Protein AF-0000000066664344 (afdb_homodimer)

Organism: Nocardia brasiliensis (strain ATCC 700358 / HUJEG-1) (NCBI:txid1133849)

Sequence (364 aa):
MEFRELAVPGAWVITSRQFGDERGMFLESFKASEFEKATGRALDLRQVNCSVSAAGVLRGIHYTEDPPGQAKYVTCVRGAFLDVVVDLRPGSPTYGRWDSVLLDDVDRRSMFLSEGLGHAILSLEDHSTVTYLCSLEYTPEFDREIDAFDARLGIDWPTIGRDGNPLTFVRSAKDAAAPPFSMEFRELAVPGAWVITSRQFGDERGMFLESFKASEFEKATGRALDLRQVNCSVSAAGVLRGIHYTEDPPGQAKYVTCVRGAFLDVVVDLRPGSPTYGRWDSVLLDDVDRRSMFLSEGLGHAILSLEDHSTVTYLCSLEYTPEFDREIDAFDARLGIDWPTIGRDGNPLTFVRSAKDAAAPPFS

Radius of gyration: 20.83 Å; Cα contacts (8 Å, |Δi|>4): 966; chains: 2; bounding box: 42×62×46 Å

Foldseek 3Di:
DDWDADPDGQKIKAFWDWDDDPVGIDTDQDDQVVVCVVRVDGQQFDDKDKDWDAAQEKEAWKWFDPVVTKKKKKWWQAAKKWKKKAQCDPPDPRHLAMDTDIHHNPRGMIMIHDGRIIIMIGGQHHGTMMMMTMSDDDDPVGMAGEARCAVSSPDDDDQHHPVGHGHDHDYDPCNVPHHHDD/DDWDADPDGQKIKAFWDWDDDPVGIDTDQDDQVVVCVVRVDGQQFDDKDKDWDAAQEKEAWKWFDPVVTKKKKKWWQAAKKWKKKAQCDPPDPRHLAMDTDIHHNPRGMIMIHDGRIIIMIGGQHHGTMMMMTMSDDDDPVGMAGEARCAVSSPDDDDQHGPVGHGHDHDYDPCNVPHHHDD

Structure (mmCIF, N/CA/C/O backbone):
data_AF-0000000066664344-model_v1
#
loop_
_entity.id
_entity.type
_entity.pdbx_description
1 polymer 'dTDP-6-deoxy-4-ketoglucose epimerase'
#
loop_
_atom_site.group_PDB
_atom_site.id
_atom_site.type_symbol
_atom_site.label_atom_id
_atom_site.label_alt_id
_atom_site.label_comp_id
_atom_site.label_asym_id
_atom_site.label_entity_id
_atom_site.label_seq_id
_atom_site.pdbx_PDB_ins_code
_atom_site.Cartn_x
_atom_site.Cartn_y
_atom_site.Cartn_z
_atom_site.occupancy
_atom_site.B_iso_or_equiv
_atom_site.auth_seq_id
_atom_site.auth_comp_id
_atom_site.auth_asym_id
_atom_site.auth_atom_id
_atom_site.pdbx_PDB_model_num
ATOM 1 N N . MET A 1 1 ? 4 8.484 -15.297 1 96.62 1 MET A N 1
ATOM 2 C CA . MET A 1 1 ? 3.496 9.164 -14.109 1 96.62 1 MET A CA 1
ATOM 3 C C . MET A 1 1 ? 3.723 10.672 -14.203 1 96.62 1 MET A C 1
ATOM 5 O O . MET A 1 1 ? 4.742 11.117 -14.727 1 96.62 1 MET A O 1
ATOM 9 N N . GLU A 1 2 ? 2.734 11.406 -13.742 1 98.38 2 GLU A N 1
ATOM 10 C CA . GLU A 1 2 ? 2.857 12.859 -13.727 1 98.38 2 GLU A CA 1
ATOM 11 C C . GLU A 1 2 ? 3.115 13.375 -12.312 1 98.38 2 GLU A C 1
ATOM 13 O O . GLU A 1 2 ? 2.369 13.047 -11.383 1 98.38 2 GLU A O 1
ATOM 18 N N . PHE A 1 3 ? 4.164 14.164 -12.227 1 98.69 3 PHE A N 1
ATOM 19 C CA . PHE A 1 3 ? 4.512 14.789 -10.953 1 98.69 3 PHE A CA 1
ATOM 20 C C . PHE A 1 3 ? 4.262 16.297 -11 1 98.69 3 PHE A C 1
ATOM 22 O O . PHE A 1 3 ? 4.703 16.969 -11.93 1 98.69 3 PHE A O 1
ATOM 29 N N . ARG A 1 4 ? 3.553 16.75 -10.062 1 98.75 4 ARG A N 1
ATOM 30 C CA . ARG A 1 4 ? 3.379 18.188 -9.891 1 98.75 4 ARG A CA 1
ATOM 31 C C . ARG A 1 4 ? 3.756 18.625 -8.477 1 98.75 4 ARG A C 1
ATOM 33 O O . ARG A 1 4 ? 3.156 18.172 -7.5 1 98.75 4 ARG A O 1
ATOM 40 N N . GLU A 1 5 ? 4.684 19.484 -8.367 1 98.69 5 GLU A N 1
ATOM 41 C CA . GLU A 1 5 ? 5.051 19.984 -7.047 1 98.69 5 GLU A CA 1
ATOM 42 C C . GLU A 1 5 ? 3.969 20.891 -6.48 1 98.69 5 GLU A C 1
ATOM 44 O O . GLU A 1 5 ? 3.383 21.703 -7.211 1 98.69 5 GLU A O 1
ATOM 49 N N . LEU A 1 6 ? 3.754 20.781 -5.211 1 98.81 6 LEU A N 1
ATOM 50 C CA . LEU A 1 6 ? 2.715 21.562 -4.543 1 98.81 6 LEU A CA 1
ATOM 51 C C . LEU A 1 6 ? 3.25 22.922 -4.109 1 98.81 6 LEU A C 1
ATOM 53 O O . LEU A 1 6 ? 4.395 23.266 -4.414 1 98.81 6 LEU A O 1
ATOM 57 N N . ALA A 1 7 ? 2.355 23.703 -3.463 1 98.56 7 ALA A N 1
ATOM 58 C CA . ALA A 1 7 ? 2.742 25.031 -2.998 1 98.56 7 ALA A CA 1
ATOM 59 C C . ALA A 1 7 ? 3.803 24.938 -1.905 1 98.56 7 ALA A C 1
ATOM 61 O O . ALA A 1 7 ? 4.535 25.906 -1.662 1 98.56 7 ALA A O 1
ATOM 62 N N . VAL A 1 8 ? 3.832 23.844 -1.203 1 98.81 8 VAL A N 1
ATOM 63 C CA . VAL A 1 8 ? 4.883 23.547 -0.235 1 98.81 8 VAL A CA 1
ATOM 64 C C . VAL A 1 8 ? 6.035 22.828 -0.929 1 98.81 8 VAL A C 1
ATOM 66 O O . VAL A 1 8 ? 5.91 21.656 -1.301 1 98.81 8 VAL A O 1
ATOM 69 N N . PRO A 1 9 ? 7.152 23.516 -1.073 1 98.56 9 PRO A N 1
ATOM 70 C CA . PRO A 1 9 ? 8.266 22.844 -1.75 1 98.56 9 PRO A CA 1
ATOM 71 C C . PRO A 1 9 ? 8.664 21.531 -1.084 1 98.56 9 PRO A C 1
ATOM 73 O O . PRO A 1 9 ? 8.672 21.438 0.146 1 98.56 9 PRO A O 1
ATOM 76 N N . GLY A 1 10 ? 8.969 20.484 -1.936 1 98.56 10 GLY A N 1
ATOM 77 C CA . GLY A 1 10 ? 9.328 19.188 -1.399 1 98.56 10 GLY A CA 1
ATOM 78 C C . GLY A 1 10 ? 8.141 18.266 -1.232 1 98.56 10 GLY A C 1
ATOM 79 O O . GLY A 1 10 ? 8.289 17.125 -0.775 1 98.56 10 GLY A O 1
ATOM 80 N N . ALA A 1 11 ? 6.961 18.797 -1.544 1 98.88 11 ALA A N 1
ATOM 81 C CA . ALA A 1 11 ? 5.75 17.984 -1.615 1 98.88 11 ALA A CA 1
ATOM 82 C C . ALA A 1 11 ? 5.23 17.891 -3.049 1 98.88 11 ALA A C 1
ATOM 84 O O . ALA A 1 11 ? 5.25 18.875 -3.783 1 98.88 11 ALA A O 1
ATOM 85 N N . TRP A 1 12 ? 4.859 16.75 -3.461 1 98.94 12 TRP A N 1
ATOM 86 C CA . TRP A 1 12 ? 4.398 16.516 -4.828 1 98.94 12 TRP A CA 1
ATOM 87 C C . TRP A 1 12 ? 3.092 15.727 -4.836 1 98.94 12 TRP A C 1
ATOM 89 O O . TRP A 1 12 ? 2.873 14.867 -3.984 1 98.94 12 TRP A O 1
ATOM 99 N N . VAL A 1 13 ? 2.254 16 -5.758 1 98.94 13 VAL A N 1
ATOM 100 C CA . VAL A 1 13 ? 1.154 15.109 -6.098 1 98.94 13 VAL A CA 1
ATOM 101 C C . VAL A 1 13 ? 1.51 14.305 -7.348 1 98.94 13 VAL A C 1
ATOM 103 O O . VAL A 1 13 ? 2.109 14.836 -8.289 1 98.94 13 VAL A O 1
ATOM 106 N N . ILE A 1 14 ? 1.226 13.078 -7.309 1 98.88 14 ILE A N 1
ATOM 107 C CA . ILE A 1 14 ? 1.59 12.156 -8.383 1 98.88 14 ILE A CA 1
ATOM 108 C C . ILE A 1 14 ? 0.33 11.539 -8.977 1 98.88 14 ILE A C 1
ATOM 110 O O . ILE A 1 14 ? -0.524 11.023 -8.25 1 98.88 14 ILE A O 1
ATOM 114 N N . THR A 1 15 ? 0.219 11.586 -10.25 1 98.62 15 THR A N 1
ATOM 115 C CA . THR A 1 15 ? -0.878 10.953 -10.969 1 98.62 15 THR A CA 1
ATOM 116 C C . THR A 1 15 ? -0.367 9.797 -11.828 1 98.62 15 THR A C 1
ATOM 118 O O . THR A 1 15 ? 0.476 10 -12.711 1 98.62 15 THR A O 1
ATOM 121 N N . SER A 1 16 ? -0.89 8.656 -11.531 1 97.75 16 SER A N 1
ATOM 122 C CA . SER A 1 16 ? -0.501 7.457 -12.266 1 97.75 16 SER A CA 1
ATOM 123 C C . SER A 1 16 ? -1.549 7.086 -13.312 1 97.75 16 SER A C 1
ATOM 125 O O . SER A 1 16 ? -2.727 7.422 -13.164 1 97.75 16 SER A O 1
ATOM 127 N N . ARG A 1 17 ? -1.081 6.441 -14.328 1 97.56 17 ARG A N 1
ATOM 128 C CA . ARG A 1 17 ? -2.014 5.895 -15.305 1 97.56 17 ARG A CA 1
ATOM 129 C C . ARG A 1 17 ? -2.734 4.672 -14.75 1 97.56 17 ARG A C 1
ATOM 131 O O . ARG A 1 17 ? -2.117 3.82 -14.109 1 97.56 17 ARG A O 1
ATOM 138 N N . GLN A 1 18 ? -4.082 4.625 -14.977 1 98 18 GLN A N 1
ATOM 139 C CA . GLN A 1 18 ? -4.887 3.482 -14.562 1 98 18 GLN A CA 1
ATOM 140 C C . GLN A 1 18 ? -5.309 2.646 -15.766 1 98 18 GLN A C 1
ATOM 142 O O . GLN A 1 18 ? -5.723 3.191 -16.797 1 98 18 GLN A O 1
ATOM 147 N N . PHE A 1 19 ? -5.16 1.376 -15.695 1 97.62 19 PHE A N 1
ATOM 148 C CA . PHE A 1 19 ? -5.613 0.437 -16.719 1 97.62 19 PHE A CA 1
ATOM 149 C C . PHE A 1 19 ? -6.812 -0.364 -16.219 1 97.62 19 PHE A C 1
ATOM 151 O O . PHE A 1 19 ? -6.691 -1.153 -15.281 1 97.62 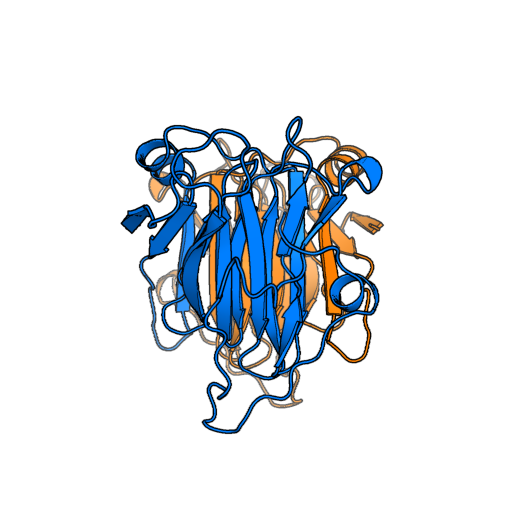19 PHE A O 1
ATOM 158 N N . GLY A 1 20 ? -7.883 -0.201 -16.891 1 96.19 20 GLY A N 1
ATOM 159 C CA . GLY A 1 20 ? -9.094 -0.87 -16.438 1 96.19 20 GLY A CA 1
ATOM 160 C C . GLY A 1 20 ? -9.734 -1.735 -17.516 1 96.19 20 GLY A C 1
ATOM 161 O O . GLY A 1 20 ? -9.578 -1.47 -18.703 1 96.19 20 GLY A O 1
ATOM 162 N N . ASP A 1 21 ? -10.375 -2.773 -17.156 1 96 21 ASP A N 1
ATOM 163 C CA . ASP A 1 21 ? -11.258 -3.617 -17.953 1 96 21 ASP A CA 1
ATOM 164 C C . ASP A 1 21 ? -12.281 -4.332 -17.094 1 96 21 ASP A C 1
ATOM 166 O O . ASP A 1 21 ? -12.547 -3.912 -15.953 1 96 21 ASP A O 1
ATOM 170 N N . GLU A 1 22 ? -12.945 -5.332 -17.578 1 94.88 22 GLU A N 1
ATOM 171 C CA . GLU A 1 22 ? -14.023 -5.992 -16.844 1 94.88 22 GLU A CA 1
ATOM 172 C C . GLU A 1 22 ? -13.5 -6.684 -15.594 1 94.88 22 GLU A C 1
ATOM 174 O O . GLU A 1 22 ? -14.273 -6.977 -14.672 1 94.88 22 GLU A O 1
ATOM 179 N N . ARG A 1 23 ? -12.344 -6.961 -15.508 1 97.69 23 ARG A N 1
ATOM 180 C CA . ARG A 1 23 ? -11.734 -7.648 -14.367 1 97.69 23 ARG A CA 1
ATOM 181 C C . ARG A 1 23 ? -11.508 -6.688 -13.211 1 97.69 23 ARG A C 1
ATOM 183 O O . ARG A 1 23 ? -11.43 -7.109 -12.055 1 97.69 23 ARG A O 1
ATOM 190 N N . GLY A 1 24 ? -11.352 -5.406 -13.469 1 97.88 24 GLY A N 1
ATOM 191 C CA . GLY A 1 24 ? -11.023 -4.391 -12.477 1 97.88 24 GLY A CA 1
ATOM 192 C C . GLY A 1 24 ? -10.062 -3.338 -13 1 97.88 24 GLY A C 1
ATOM 193 O O . GLY A 1 24 ? -10.281 -2.766 -14.07 1 97.88 24 GLY A O 1
ATOM 194 N N . MET A 1 25 ? -9.07 -3.096 -12.141 1 97.56 25 MET A N 1
ATOM 195 C CA . MET A 1 25 ? -8.148 -2.012 -12.469 1 97.56 25 MET A CA 1
ATOM 196 C C . MET A 1 25 ? -6.734 -2.328 -11.984 1 97.56 25 MET A C 1
ATOM 198 O O . MET A 1 25 ? -6.555 -3.1 -11.047 1 97.56 25 MET A O 1
ATOM 202 N N . PHE A 1 26 ? -5.777 -1.835 -12.719 1 98.06 26 PHE A N 1
ATOM 203 C CA . PHE A 1 26 ? -4.371 -1.949 -12.359 1 98.06 26 PHE A CA 1
ATOM 204 C C . PHE A 1 26 ? -3.658 -0.612 -12.531 1 98.06 26 PHE A C 1
ATOM 206 O O . PHE A 1 26 ? -3.951 0.138 -13.469 1 98.06 26 PHE A O 1
ATOM 213 N N . LEU A 1 27 ? -2.73 -0.289 -11.656 1 98.38 27 LEU A N 1
ATOM 214 C CA . LEU A 1 27 ? -1.87 0.873 -11.852 1 98.38 27 LEU A CA 1
ATOM 215 C C . LEU A 1 27 ? -0.534 0.682 -11.141 1 98.38 27 LEU A C 1
ATOM 217 O O . LEU A 1 27 ? -0.441 -0.087 -10.18 1 98.38 27 LEU A O 1
ATOM 221 N N . GLU A 1 28 ? 0.471 1.323 -11.594 1 98.5 28 GLU A N 1
ATOM 222 C CA . GLU A 1 28 ? 1.745 1.505 -10.906 1 98.5 28 GLU A CA 1
ATOM 223 C C . GLU A 1 28 ? 1.753 2.793 -10.086 1 98.5 28 GLU A C 1
ATOM 225 O O . GLU A 1 28 ? 1.882 3.887 -10.648 1 98.5 28 GLU A O 1
ATOM 230 N N . SER A 1 29 ? 1.681 2.627 -8.805 1 98.5 29 SER A N 1
ATOM 231 C CA . SER A 1 29 ? 1.509 3.811 -7.969 1 98.5 29 SER A CA 1
ATOM 232 C C . SER A 1 29 ? 2.852 4.449 -7.629 1 98.5 29 SER A C 1
ATOM 234 O O . SER A 1 29 ? 2.904 5.582 -7.148 1 98.5 29 SER A O 1
ATOM 236 N N . PHE A 1 30 ? 3.877 3.721 -7.867 1 98.88 30 PHE A N 1
ATOM 237 C CA . PHE A 1 30 ? 5.234 4.195 -7.629 1 98.88 30 PHE A CA 1
ATOM 238 C C . PHE A 1 30 ? 6.219 3.531 -8.586 1 98.88 30 PHE A C 1
ATOM 240 O O . PHE A 1 30 ? 6.148 2.32 -8.805 1 98.88 30 PHE A O 1
ATOM 247 N N . LYS A 1 31 ? 7.035 4.277 -9.125 1 98.75 31 LYS A N 1
ATOM 248 C CA . LYS A 1 31 ? 8.18 3.824 -9.914 1 98.75 31 LYS A CA 1
ATOM 249 C C . LYS A 1 31 ? 9.445 4.594 -9.531 1 98.75 31 LYS A C 1
ATOM 251 O O . LYS A 1 31 ? 9.5 5.816 -9.672 1 98.75 31 LYS A O 1
ATOM 256 N N . ALA A 1 32 ? 10.445 3.844 -9.109 1 98.81 32 ALA A N 1
ATOM 257 C CA . ALA A 1 32 ? 11.648 4.461 -8.562 1 98.81 32 ALA A CA 1
ATOM 258 C C . ALA A 1 32 ? 12.312 5.383 -9.586 1 98.81 32 ALA A C 1
ATOM 260 O O . ALA A 1 32 ? 12.727 6.496 -9.25 1 98.81 32 ALA A O 1
ATOM 261 N N . SER A 1 33 ? 12.461 4.918 -10.805 1 98.62 33 SER A N 1
ATOM 262 C CA . SER A 1 33 ? 13.133 5.699 -11.836 1 98.62 33 SER A CA 1
ATOM 263 C C . SER A 1 33 ? 12.414 7.023 -12.078 1 98.62 33 SER A C 1
ATOM 265 O O . SER A 1 33 ? 13.047 8.078 -12.133 1 98.62 33 SER A O 1
ATOM 267 N N . GLU A 1 34 ? 11.086 7.02 -12.203 1 98.56 34 GLU A N 1
ATOM 268 C CA . GLU A 1 34 ? 10.312 8.234 -12.445 1 98.56 34 GLU A CA 1
ATOM 269 C C . GLU A 1 34 ? 10.328 9.148 -11.227 1 98.56 34 GLU A C 1
ATOM 271 O O . GLU A 1 34 ? 10.375 10.375 -11.367 1 98.56 34 GLU A O 1
ATOM 276 N N . PHE A 1 35 ? 10.266 8.562 -10.102 1 98.88 35 PHE A N 1
ATOM 277 C CA . PHE A 1 35 ? 10.32 9.312 -8.852 1 98.88 35 PHE A CA 1
ATOM 278 C C . PHE A 1 35 ? 11.633 10.086 -8.742 1 98.88 35 PHE A C 1
ATOM 280 O O . PHE A 1 35 ? 11.625 11.281 -8.445 1 98.88 35 PHE A O 1
ATOM 287 N N . GLU A 1 36 ? 12.734 9.383 -8.93 1 98.69 36 GLU A N 1
ATOM 288 C CA . GLU A 1 36 ? 14.055 10 -8.836 1 98.69 36 GLU A CA 1
ATOM 289 C C . GLU A 1 36 ? 14.211 11.117 -9.867 1 98.69 36 GLU A C 1
ATOM 291 O O . GLU A 1 36 ? 14.781 12.172 -9.562 1 98.69 36 GLU A O 1
ATOM 296 N N . LYS A 1 37 ? 13.758 10.812 -11.016 1 98.5 37 LYS A N 1
ATOM 297 C CA . LYS A 1 37 ? 13.828 11.828 -12.062 1 98.5 37 LYS A CA 1
ATOM 298 C C . LYS A 1 37 ? 13.07 13.094 -11.656 1 98.5 37 LYS A C 1
ATOM 300 O O . LYS A 1 37 ? 13.555 14.211 -11.867 1 98.5 37 LYS A O 1
ATOM 305 N N . ALA A 1 38 ? 11.891 12.984 -11.102 1 98.5 38 ALA A N 1
ATOM 306 C CA . ALA A 1 38 ? 11.008 14.109 -10.797 1 98.5 38 ALA A CA 1
ATOM 307 C C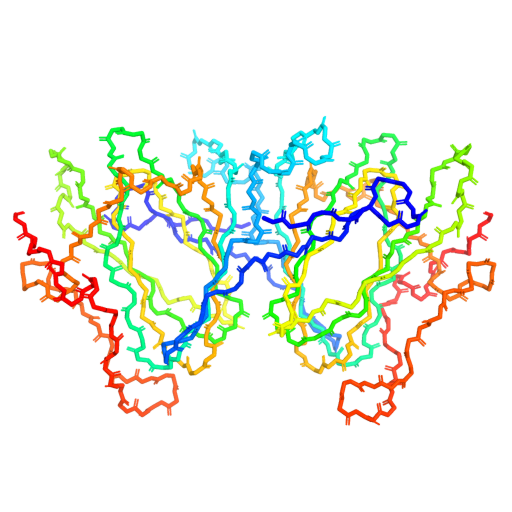 . ALA A 1 38 ? 11.469 14.844 -9.547 1 98.5 38 ALA A C 1
ATOM 309 O O . ALA A 1 38 ? 11.359 16.078 -9.461 1 98.5 38 ALA A O 1
ATOM 310 N N . THR A 1 39 ? 11.984 14.125 -8.539 1 98.38 39 THR A N 1
ATOM 311 C CA . THR A 1 39 ? 12.211 14.727 -7.23 1 98.38 39 THR A CA 1
ATOM 312 C C . THR A 1 39 ? 13.695 14.969 -6.992 1 98.38 39 THR A C 1
ATOM 314 O O . THR A 1 39 ? 14.07 15.703 -6.074 1 98.38 39 THR A O 1
ATOM 317 N N . GLY A 1 40 ? 14.539 14.25 -7.719 1 98.19 40 GLY A N 1
ATOM 318 C CA . GLY A 1 40 ? 15.977 14.391 -7.586 1 98.19 40 GLY A CA 1
ATOM 319 C C . GLY A 1 40 ? 16.562 13.523 -6.48 1 98.19 40 GLY A C 1
ATOM 320 O O . GLY A 1 40 ? 17.719 13.719 -6.078 1 98.19 40 GLY A O 1
ATOM 321 N N . ARG A 1 41 ? 15.758 12.586 -5.941 1 98.06 41 ARG A N 1
ATOM 322 C CA . ARG A 1 41 ? 16.25 11.742 -4.855 1 98.06 41 ARG A CA 1
ATOM 323 C C . ARG A 1 41 ? 15.586 10.367 -4.891 1 98.06 41 ARG A C 1
ATOM 325 O O . ARG A 1 41 ? 14.516 10.211 -5.477 1 98.06 41 ARG A O 1
ATOM 332 N N . ALA A 1 42 ? 16.25 9.406 -4.238 1 98.19 42 ALA A N 1
ATOM 333 C CA . ALA A 1 42 ? 15.664 8.078 -4.051 1 98.19 42 ALA A CA 1
ATOM 334 C C . ALA A 1 42 ? 14.75 8.055 -2.83 1 98.19 42 ALA A C 1
ATOM 336 O O . ALA A 1 42 ? 14.812 8.938 -1.977 1 98.19 42 ALA A O 1
ATOM 337 N N . LEU A 1 43 ? 13.82 7.121 -2.793 1 98.19 43 LEU A N 1
ATOM 338 C CA . LEU A 1 43 ? 13.047 6.828 -1.59 1 98.19 43 LEU A CA 1
ATOM 339 C C . LEU A 1 43 ? 13.586 5.59 -0.882 1 98.19 43 LEU A C 1
ATOM 341 O O . LEU A 1 43 ? 13.531 4.484 -1.424 1 98.19 43 LEU A O 1
ATOM 345 N N . ASP A 1 44 ? 14.148 5.742 0.246 1 97 44 ASP A N 1
ATOM 346 C CA . ASP A 1 44 ? 14.633 4.621 1.041 1 97 44 ASP A CA 1
ATOM 347 C C . ASP A 1 44 ? 13.516 4.035 1.905 1 97 44 ASP A C 1
ATOM 349 O O . ASP A 1 44 ? 13.312 4.465 3.043 1 97 44 ASP A O 1
ATOM 353 N N . LEU A 1 45 ? 12.852 2.998 1.46 1 98.75 45 LEU A N 1
ATOM 354 C CA . LEU A 1 45 ? 11.719 2.424 2.176 1 98.75 45 LEU A CA 1
ATOM 355 C C . LEU A 1 45 ? 12.18 1.716 3.445 1 98.75 45 LEU A C 1
ATOM 357 O O . LEU A 1 45 ? 12.977 0.779 3.383 1 98.75 45 LEU A O 1
ATOM 361 N N . ARG A 1 46 ? 11.617 2.127 4.57 1 98.81 46 ARG A N 1
ATOM 362 C CA . ARG A 1 46 ? 11.961 1.479 5.832 1 98.81 46 ARG A CA 1
ATOM 363 C C . ARG A 1 46 ? 10.719 0.926 6.52 1 98.81 46 ARG A C 1
ATOM 365 O O . ARG A 1 46 ? 10.812 0.04 7.371 1 98.81 46 ARG A O 1
ATOM 372 N N . GLN A 1 47 ? 9.609 1.471 6.199 1 98.88 47 GLN A N 1
ATOM 373 C CA . GLN A 1 47 ? 8.375 1.051 6.848 1 98.88 47 GLN A CA 1
ATOM 374 C C . GLN A 1 47 ? 7.16 1.353 5.969 1 98.88 47 GLN A C 1
ATOM 376 O O . GLN A 1 47 ? 7.168 2.318 5.203 1 98.88 47 GLN A O 1
ATOM 381 N N . VAL A 1 48 ? 6.16 0.502 5.93 1 98.88 48 VAL A N 1
ATOM 382 C CA . VAL A 1 48 ? 4.863 0.767 5.316 1 98.88 48 VAL A CA 1
ATOM 383 C C . VAL A 1 48 ? 3.77 0.747 6.379 1 98.88 48 VAL A C 1
ATOM 385 O O . VAL A 1 48 ? 3.701 -0.18 7.191 1 98.88 48 VAL A O 1
ATOM 388 N N . ASN A 1 49 ? 2.988 1.754 6.402 1 98.69 49 ASN A N 1
ATOM 389 C CA . ASN A 1 49 ? 1.827 1.836 7.281 1 98.69 49 ASN A CA 1
ATOM 390 C C . ASN A 1 49 ? 0.522 1.702 6.5 1 98.69 49 ASN A C 1
ATOM 392 O O . ASN A 1 49 ? 0.467 2.031 5.316 1 98.69 49 ASN A O 1
ATOM 396 N N . CYS A 1 50 ? -0.461 1.178 7.145 1 98.62 50 CYS A N 1
ATOM 397 C CA . CYS A 1 50 ? -1.836 1.158 6.66 1 98.62 50 CYS A CA 1
ATOM 398 C C . CYS A 1 50 ? -2.793 1.699 7.715 1 98.62 50 CYS A C 1
ATOM 400 O O . CYS A 1 50 ? -2.754 1.274 8.875 1 98.62 50 CYS A O 1
ATOM 402 N N . SER A 1 51 ? -3.6 2.643 7.387 1 98.44 51 SER A N 1
ATOM 403 C CA . SER A 1 51 ? -4.59 3.201 8.297 1 98.44 51 SER A CA 1
ATOM 404 C C . SER A 1 51 ? -5.988 3.168 7.688 1 98.44 51 SER A C 1
ATOM 406 O O . SER A 1 51 ? -6.18 3.586 6.543 1 98.44 51 SER A O 1
ATOM 408 N N . VAL A 1 52 ? -6.922 2.645 8.391 1 98.75 52 VAL A N 1
ATOM 409 C CA . VAL A 1 52 ? -8.344 2.689 8.062 1 98.75 52 VAL A CA 1
ATOM 410 C C . VAL A 1 52 ? -9.055 3.693 8.977 1 98.75 52 VAL A C 1
ATOM 412 O O . VAL A 1 52 ? -8.859 3.68 10.188 1 98.75 52 VAL A O 1
ATOM 415 N N . SER A 1 53 ? -9.867 4.543 8.414 1 98.88 53 SER A N 1
ATOM 416 C CA . SER A 1 53 ? -10.5 5.594 9.203 1 98.88 53 SER A CA 1
ATOM 417 C C . SER A 1 53 ? -11.992 5.688 8.914 1 98.88 53 SER A C 1
ATOM 419 O O . SER A 1 53 ? -12.422 5.531 7.762 1 98.88 53 SER A O 1
ATOM 421 N N . ALA A 1 54 ? -12.766 5.938 9.914 1 98.69 54 ALA A N 1
ATOM 422 C CA . ALA A 1 54 ? -14.164 6.32 9.742 1 98.69 54 ALA A CA 1
ATOM 423 C C . ALA A 1 54 ? -14.281 7.734 9.18 1 98.69 54 ALA A C 1
ATOM 425 O O . ALA A 1 54 ? -13.336 8.516 9.25 1 98.69 54 ALA A O 1
ATOM 426 N N . ALA A 1 55 ? -15.5 8.008 8.617 1 98.75 55 ALA A N 1
ATOM 427 C CA . ALA A 1 55 ? -15.75 9.367 8.148 1 98.75 55 ALA A CA 1
ATOM 428 C C . ALA A 1 55 ? -15.57 10.383 9.273 1 98.75 55 ALA A C 1
ATOM 430 O O . ALA A 1 55 ? -16.031 10.172 10.391 1 98.75 55 ALA A O 1
ATOM 431 N N . GLY A 1 56 ? -14.836 11.445 8.969 1 98.88 56 GLY A N 1
ATOM 432 C CA . GLY A 1 56 ? -14.68 12.523 9.938 1 98.88 56 GLY A CA 1
ATOM 433 C C . GLY A 1 56 ? -13.438 12.375 10.797 1 98.88 56 GLY A C 1
ATOM 434 O O . GLY A 1 56 ? -13.062 13.305 11.516 1 98.88 56 GLY A O 1
ATOM 435 N N . VAL A 1 57 ? -12.82 11.227 10.789 1 98.88 57 VAL A N 1
ATOM 436 C CA . VAL A 1 57 ? -11.594 11.047 11.562 1 98.88 57 VAL A CA 1
ATOM 437 C C . VAL A 1 57 ? -10.492 11.93 10.984 1 98.88 57 VAL A C 1
ATOM 439 O O . VAL A 1 57 ? -10.195 11.867 9.789 1 98.88 57 VAL A O 1
ATOM 442 N N . LEU A 1 58 ? -9.992 12.797 11.805 1 98.88 58 LEU A N 1
ATOM 443 C CA . LEU A 1 58 ? -8.836 13.641 11.484 1 98.88 58 LEU A CA 1
ATOM 444 C C . LEU A 1 58 ? -7.594 13.148 12.219 1 98.88 58 LEU A C 1
ATOM 446 O O . LEU A 1 58 ? -7.496 13.273 13.438 1 98.88 58 LEU A O 1
ATOM 450 N N . ARG A 1 59 ? -6.734 12.508 11.516 1 98.62 59 ARG A N 1
ATOM 451 C CA . ARG A 1 59 ? -5.391 12.273 12.047 1 98.62 59 ARG A CA 1
ATOM 452 C C . ARG A 1 59 ? -4.523 13.523 11.891 1 98.62 59 ARG A C 1
ATOM 454 O O . ARG A 1 59 ? -4.148 13.891 10.781 1 98.62 59 ARG A O 1
ATOM 461 N N . GLY A 1 60 ? -4.219 14.094 12.977 1 98.38 60 GLY A N 1
ATOM 462 C CA . GLY A 1 60 ? -3.695 15.453 13.031 1 98.38 60 GLY A CA 1
ATOM 463 C C . GLY A 1 60 ? -2.352 15.602 12.344 1 98.38 60 GLY A C 1
ATOM 464 O O . GLY A 1 60 ? -1.924 14.719 11.602 1 98.38 60 GLY A O 1
ATOM 465 N N . ILE A 1 61 ? -1.748 16.812 12.484 1 98.81 61 ILE A N 1
ATOM 466 C CA . ILE A 1 61 ? -0.484 17.109 11.812 1 98.81 61 ILE A CA 1
ATOM 467 C C . ILE A 1 61 ? 0.664 16.438 12.562 1 98.81 61 ILE A C 1
ATOM 469 O O . ILE A 1 61 ? 1.041 16.875 13.656 1 98.81 61 ILE A O 1
ATOM 473 N N . HIS A 1 62 ? 1.191 15.438 11.984 1 98.62 62 HIS A N 1
ATOM 474 C CA . HIS A 1 62 ? 2.32 14.711 12.547 1 98.62 62 HIS A CA 1
ATOM 475 C C . HIS A 1 62 ? 3.59 14.938 11.734 1 98.62 62 HIS A C 1
ATOM 477 O O . HIS A 1 62 ? 3.533 15.078 10.516 1 98.62 62 HIS A O 1
ATOM 483 N N . TYR A 1 63 ? 4.699 14.992 12.414 1 98.25 63 TYR A N 1
ATOM 484 C CA . TYR A 1 63 ? 5.992 15.047 11.734 1 98.25 63 TYR A CA 1
ATOM 485 C C . TYR A 1 63 ? 7.086 14.43 12.602 1 98.25 63 TYR A C 1
ATOM 487 O O . TYR A 1 63 ? 6.883 14.188 13.789 1 98.25 63 TYR A O 1
ATOM 495 N N . THR A 1 64 ? 8.125 14.07 11.977 1 98.19 64 THR A N 1
ATOM 496 C CA . THR A 1 64 ? 9.328 13.586 12.633 1 98.19 64 THR A CA 1
ATOM 497 C C . THR A 1 64 ? 10.383 14.688 12.719 1 98.19 64 THR A C 1
ATOM 499 O O . THR A 1 64 ? 10.688 15.336 11.719 1 98.19 64 THR A O 1
ATOM 502 N N . GLU A 1 65 ? 10.867 14.797 13.961 1 97.62 65 GLU A N 1
ATOM 503 C CA . GLU A 1 65 ? 11.945 15.773 14.102 1 97.62 65 GLU A CA 1
ATOM 504 C C . GLU A 1 65 ? 13 15.586 13.016 1 97.62 65 GLU A C 1
ATOM 506 O O . GLU A 1 65 ? 13.375 14.453 12.703 1 97.62 65 GLU A O 1
ATOM 511 N N . ASP A 1 66 ? 13.453 16.75 1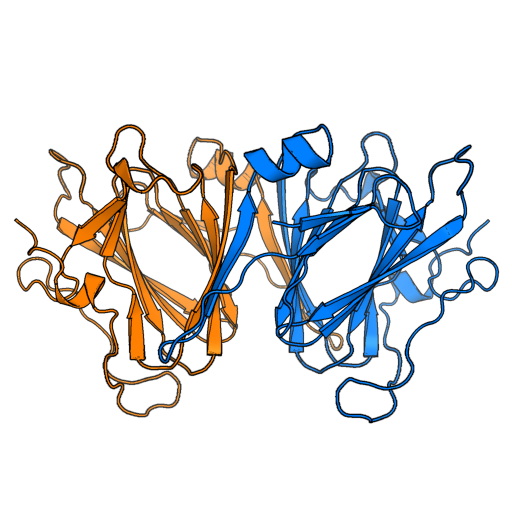2.531 1 96.31 66 ASP A N 1
ATOM 512 C CA . ASP A 1 66 ? 14.422 16.75 11.438 1 96.31 66 ASP A CA 1
ATOM 513 C C . ASP A 1 66 ? 15.672 17.531 11.82 1 96.31 66 ASP A C 1
ATOM 515 O O . ASP A 1 66 ? 15.633 18.766 11.922 1 96.31 66 ASP A O 1
ATOM 519 N N . PRO A 1 67 ? 16.859 16.797 11.953 1 95.25 67 PRO A N 1
ATOM 520 C CA . PRO A 1 67 ? 17.094 15.383 11.648 1 95.25 67 PRO A CA 1
ATOM 521 C C . PRO A 1 67 ? 16.562 14.453 12.734 1 95.25 67 PRO A C 1
ATOM 523 O O . PRO A 1 67 ? 16.422 14.859 13.891 1 95.25 67 PRO A O 1
ATOM 526 N N . PRO A 1 68 ? 16.344 13.172 12.367 1 96.5 68 PRO A N 1
ATOM 527 C CA . PRO A 1 68 ? 16.625 12.602 11.047 1 96.5 68 PRO A CA 1
ATOM 528 C C . PRO A 1 68 ? 15.508 12.844 10.039 1 96.5 68 PRO A C 1
ATOM 530 O O . PRO A 1 68 ? 15.719 12.688 8.836 1 96.5 68 PRO A O 1
ATOM 533 N N . GLY A 1 69 ? 14.312 13.227 10.445 1 97.38 69 GLY A N 1
ATOM 534 C CA . GLY A 1 69 ? 13.164 13.406 9.57 1 97.38 69 GLY A CA 1
ATOM 535 C C . GLY A 1 69 ? 12.633 12.102 9.023 1 97.38 69 GLY A C 1
ATOM 536 O O . GLY A 1 69 ? 13.242 11.047 9.195 1 97.38 69 GLY A O 1
ATOM 537 N N . GLN A 1 70 ? 11.508 12.195 8.344 1 98.5 70 GLN A N 1
ATOM 538 C CA . GLN A 1 70 ? 10.891 11.062 7.672 1 98.5 70 GLN A CA 1
ATOM 539 C C . GLN A 1 70 ? 10.07 11.516 6.469 1 98.5 70 GLN A C 1
ATOM 541 O O . GLN A 1 70 ? 9.188 12.367 6.598 1 98.5 70 GLN A O 1
ATOM 546 N N . ALA A 1 71 ? 10.414 11.016 5.305 1 98.75 71 ALA A N 1
ATOM 547 C CA . ALA A 1 71 ? 9.594 11.242 4.117 1 98.75 71 ALA A CA 1
ATOM 548 C C . ALA A 1 71 ? 8.453 10.227 4.039 1 98.75 71 ALA A C 1
ATOM 550 O O . ALA A 1 71 ? 8.562 9.125 4.566 1 98.75 71 ALA A O 1
ATOM 551 N N . LYS A 1 72 ? 7.359 10.617 3.436 1 98.81 72 LYS A N 1
ATOM 552 C CA . LYS A 1 72 ? 6.18 9.766 3.293 1 98.81 72 LYS A CA 1
ATOM 553 C C . LYS A 1 72 ? 5.664 9.781 1.858 1 98.81 72 LYS A C 1
ATOM 555 O O . LYS A 1 72 ? 5.656 10.828 1.205 1 98.81 72 LYS A O 1
ATOM 560 N N . TYR A 1 73 ? 5.344 8.695 1.319 1 98.94 73 TYR A N 1
ATOM 561 C CA . TYR A 1 73 ? 4.625 8.531 0.062 1 98.94 73 TYR A CA 1
ATOM 562 C C . TYR A 1 73 ? 3.258 7.898 0.296 1 98.94 73 TYR A C 1
ATOM 564 O O . TYR A 1 73 ? 3.156 6.699 0.559 1 98.94 73 TYR A O 1
ATOM 572 N N . VAL A 1 74 ? 2.17 8.688 0.177 1 98.94 74 VAL A N 1
ATOM 573 C CA . VAL A 1 74 ? 0.846 8.328 0.678 1 98.94 74 VAL A CA 1
ATOM 574 C C . VAL A 1 74 ? -0.086 8.023 -0.494 1 98.94 74 VAL A C 1
ATOM 576 O O . VAL A 1 74 ? -0.147 8.789 -1.459 1 98.94 74 VAL A O 1
ATOM 579 N N . THR A 1 75 ? -0.783 6.941 -0.453 1 98.75 75 THR A N 1
ATOM 580 C CA . THR A 1 75 ? -1.785 6.574 -1.447 1 98.75 75 THR A CA 1
ATOM 581 C C . THR A 1 75 ? -3.086 6.152 -0.773 1 98.75 75 THR A C 1
ATOM 583 O O . THR A 1 75 ? -3.074 5.359 0.17 1 98.75 75 THR A O 1
ATOM 586 N N . CYS A 1 76 ? -4.215 6.691 -1.215 1 98.62 76 CYS A N 1
ATOM 587 C CA . CYS A 1 76 ? -5.523 6.219 -0.77 1 98.62 76 CYS A CA 1
ATOM 588 C C . CYS A 1 76 ? -6 5.051 -1.622 1 98.62 76 CYS A C 1
ATOM 590 O O . CYS A 1 76 ? -6.227 5.203 -2.822 1 98.62 76 CYS A O 1
ATOM 592 N N . VAL A 1 77 ? -6.254 3.947 -0.987 1 98.06 77 VAL A N 1
ATOM 593 C CA . VAL A 1 77 ? -6.57 2.74 -1.745 1 98.06 77 VAL A CA 1
ATOM 594 C C . VAL A 1 77 ? -8.07 2.475 -1.693 1 98.06 77 VAL A C 1
ATOM 596 O O . VAL A 1 77 ? -8.609 1.743 -2.529 1 98.06 77 VAL A O 1
ATOM 599 N N . ARG A 1 78 ? -8.727 2.967 -0.739 1 98.19 78 ARG A N 1
ATOM 600 C CA . ARG A 1 78 ? -10.172 2.867 -0.565 1 98.19 78 ARG A CA 1
ATOM 601 C C . ARG A 1 78 ? -10.742 4.156 0.009 1 98.19 78 ARG A C 1
ATOM 603 O O . ARG A 1 78 ? -10.148 4.77 0.896 1 98.19 78 ARG A O 1
ATOM 610 N N . GLY A 1 79 ? -11.922 4.547 -0.49 1 98.5 79 GLY A N 1
ATOM 611 C CA . GLY A 1 79 ? -12.57 5.738 0.026 1 98.5 79 GLY A CA 1
ATOM 612 C C . GLY A 1 79 ? -11.906 7.027 -0.419 1 98.5 79 GLY A C 1
ATOM 613 O O . GLY A 1 79 ? -11.594 7.195 -1.601 1 98.5 79 GLY A O 1
ATOM 614 N N . ALA A 1 80 ? -11.789 7.949 0.609 1 98.81 80 ALA A N 1
ATOM 615 C CA . ALA A 1 80 ? -11.242 9.258 0.266 1 98.81 80 ALA A CA 1
ATOM 616 C C . ALA A 1 80 ? -10.711 9.977 1.505 1 98.81 80 ALA A C 1
ATOM 618 O O . ALA A 1 80 ? -11.297 9.875 2.586 1 98.81 80 ALA A O 1
ATOM 619 N N . PHE A 1 81 ? -9.672 10.703 1.267 1 98.88 81 PHE A N 1
ATOM 620 C CA . PHE A 1 81 ? -9.062 11.57 2.268 1 98.88 81 PHE A CA 1
ATOM 621 C C . PHE A 1 81 ? -8.734 12.938 1.676 1 98.88 81 PHE A C 1
ATOM 623 O O . PHE A 1 81 ? -8.336 13.039 0.516 1 98.88 81 PHE A O 1
ATOM 630 N N . LEU A 1 82 ? -8.945 13.961 2.453 1 98.94 82 LEU A N 1
ATOM 631 C CA . LEU A 1 82 ? -8.109 15.125 2.207 1 98.94 82 LEU A CA 1
ATOM 632 C C . LEU A 1 82 ? -6.742 14.961 2.869 1 98.94 82 LEU A C 1
ATOM 634 O O . LEU A 1 82 ? -6.652 14.828 4.094 1 98.94 82 LEU A O 1
ATOM 638 N N . ASP A 1 83 ? -5.738 14.93 2.092 1 98.88 83 ASP A N 1
ATOM 639 C CA . ASP A 1 83 ? -4.359 14.828 2.561 1 98.88 83 ASP A CA 1
ATOM 640 C C . ASP A 1 83 ? -3.691 16.203 2.598 1 98.88 83 ASP A C 1
ATOM 642 O O . ASP A 1 83 ? -3.648 16.906 1.585 1 98.88 83 ASP A O 1
ATOM 646 N N . VAL A 1 84 ? -3.145 16.594 3.736 1 98.94 84 VAL A N 1
ATOM 647 C CA . VAL A 1 84 ? -2.643 17.953 3.939 1 98.94 84 VAL A CA 1
ATOM 648 C C . VAL A 1 84 ? -1.155 17.906 4.285 1 98.94 84 VAL A C 1
ATOM 650 O O . VAL A 1 84 ? -0.722 17.062 5.074 1 98.94 84 VAL A O 1
ATOM 653 N N . VAL A 1 85 ? -0.425 18.766 3.676 1 98.94 85 VAL A N 1
ATOM 654 C CA . VAL A 1 85 ? 0.991 18.953 3.973 1 98.94 85 VAL A CA 1
ATOM 655 C C . VAL A 1 85 ? 1.224 20.375 4.496 1 98.94 85 VAL A C 1
ATOM 657 O O . VAL A 1 85 ? 0.612 21.328 4.016 1 98.94 85 VAL A O 1
ATOM 660 N N . VAL A 1 86 ? 2.047 20.516 5.516 1 98.94 86 VAL A N 1
ATOM 661 C CA . VAL A 1 86 ? 2.402 21.797 6.105 1 98.94 86 VAL A CA 1
ATOM 662 C C . VAL A 1 86 ? 3.922 21.953 6.148 1 98.94 86 VAL A C 1
ATOM 664 O O . VAL A 1 86 ? 4.629 21.031 6.574 1 98.94 86 VAL A O 1
ATOM 667 N N . ASP A 1 87 ? 4.418 23.094 5.707 1 98.81 87 ASP A N 1
ATOM 668 C CA . ASP A 1 87 ? 5.848 23.359 5.852 1 98.81 87 ASP A CA 1
ATOM 669 C C . ASP A 1 87 ? 6.191 23.75 7.285 1 98.81 87 ASP A C 1
ATOM 671 O O . ASP A 1 87 ? 5.801 24.812 7.754 1 98.81 87 ASP A O 1
ATOM 675 N N . LEU A 1 88 ? 6.957 22.891 7.938 1 98.31 88 LEU A N 1
ATOM 676 C CA . LEU A 1 88 ? 7.312 23.141 9.328 1 98.31 88 LEU A CA 1
ATOM 677 C C . LEU A 1 88 ? 8.82 23.344 9.477 1 98.31 88 LEU A C 1
ATOM 679 O O . LEU A 1 88 ? 9.352 23.266 10.586 1 98.31 88 LEU A O 1
ATOM 683 N N . ARG A 1 89 ? 9.539 23.484 8.391 1 97.75 89 ARG A N 1
ATOM 684 C CA . ARG A 1 89 ? 10.992 23.641 8.414 1 97.75 89 ARG A CA 1
ATOM 685 C C . ARG A 1 89 ? 11.375 25.047 8.875 1 97.75 89 ARG A C 1
ATOM 687 O O . ARG A 1 89 ? 11.039 26.031 8.219 1 97.75 89 ARG A O 1
ATOM 694 N N . PRO A 1 90 ? 12.094 24.984 9.922 1 95.25 90 PRO A N 1
ATOM 695 C CA . PRO A 1 90 ? 12.5 26.312 10.398 1 95.25 90 PRO A CA 1
ATOM 696 C C . PRO A 1 90 ? 13.312 27.078 9.367 1 95.25 90 PRO A C 1
ATOM 698 O O . PRO A 1 90 ? 14.227 26.531 8.758 1 95.25 90 PRO A O 1
ATOM 701 N N . GLY A 1 91 ? 12.992 28.344 9.195 1 95.38 91 GLY A N 1
ATOM 702 C CA . GLY A 1 91 ? 13.734 29.203 8.289 1 95.38 91 GLY A CA 1
ATOM 703 C C . GLY A 1 91 ? 13.242 29.125 6.852 1 95.38 91 GLY A C 1
ATOM 704 O O . GLY A 1 91 ? 13.68 29.906 5.996 1 95.38 91 GLY A O 1
ATOM 705 N N . SER A 1 92 ? 12.406 28.172 6.598 1 97.38 92 SER A N 1
ATOM 706 C CA . SER A 1 92 ? 11.852 28.078 5.254 1 97.38 92 SER A CA 1
ATOM 707 C C . SER A 1 92 ? 11.062 29.328 4.887 1 97.38 92 SER A C 1
ATOM 709 O O . SER A 1 92 ? 10.328 29.875 5.715 1 97.38 92 SER A O 1
ATOM 711 N N . PRO A 1 93 ? 11.172 29.766 3.611 1 98 93 PRO A N 1
ATOM 712 C CA . PRO A 1 93 ? 10.352 30.906 3.174 1 98 93 PRO A CA 1
ATOM 713 C C . PRO A 1 93 ? 8.859 30.594 3.164 1 98 93 PRO A C 1
ATOM 715 O O . PRO A 1 93 ? 8.031 31.5 3.086 1 98 93 PRO A O 1
ATOM 718 N N . THR A 1 94 ? 8.508 29.328 3.193 1 98.44 94 THR A N 1
ATOM 719 C CA . THR A 1 94 ? 7.105 28.938 3.168 1 98.44 94 THR A CA 1
ATOM 720 C C . THR A 1 94 ? 6.691 28.312 4.5 1 98.44 94 THR A C 1
ATOM 722 O O . THR A 1 94 ? 5.766 27.516 4.551 1 98.44 94 THR A O 1
ATOM 725 N N . TYR A 1 95 ? 7.441 28.672 5.504 1 98.25 95 TYR A N 1
ATOM 726 C CA . TYR A 1 95 ? 7.09 28.188 6.832 1 98.25 95 TYR A CA 1
ATOM 727 C C . TYR A 1 95 ? 5.633 28.484 7.156 1 98.25 95 TYR A C 1
ATOM 729 O O . TYR A 1 95 ? 5.184 29.625 7.023 1 98.25 95 TYR A O 1
ATOM 737 N N . GLY A 1 96 ? 4.879 27.438 7.5 1 98.19 96 GLY A N 1
ATOM 738 C CA . GLY A 1 96 ? 3.486 27.609 7.883 1 98.19 96 GLY A CA 1
ATOM 739 C C . GLY A 1 96 ? 2.527 27.5 6.715 1 98.19 96 GLY A C 1
ATOM 740 O O . GLY A 1 96 ? 1.315 27.375 6.906 1 98.19 96 GLY A O 1
ATOM 741 N N . ARG A 1 97 ? 3.125 27.562 5.547 1 98.44 97 ARG A N 1
ATOM 742 C CA . ARG A 1 97 ? 2.275 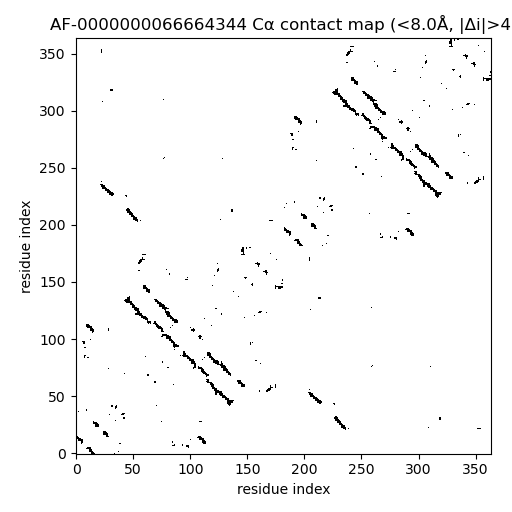27.344 4.379 1 98.44 97 ARG A CA 1
ATOM 743 C C . ARG A 1 97 ? 1.786 25.906 4.305 1 98.44 97 ARG A C 1
ATOM 745 O O . ARG A 1 97 ? 2.529 24.984 4.633 1 98.44 97 ARG A O 1
ATOM 752 N N . TRP A 1 98 ? 0.573 25.75 3.879 1 98.81 98 TRP A N 1
ATOM 753 C CA . TRP A 1 98 ? 0.046 24.406 3.693 1 98.81 98 TRP A CA 1
ATOM 754 C C . TRP A 1 98 ? -0.552 24.25 2.301 1 98.81 98 TRP A C 1
ATOM 756 O O . TRP A 1 98 ? -0.805 25.234 1.606 1 98.81 98 TRP A O 1
ATOM 766 N N . ASP A 1 99 ? -0.683 23.062 1.843 1 98.88 99 ASP A N 1
ATOM 767 C CA . ASP A 1 99 ? -1.377 22.625 0.635 1 98.88 99 ASP A CA 1
ATOM 768 C C . ASP A 1 99 ? -2.102 21.312 0.866 1 98.88 99 ASP A C 1
ATOM 770 O O . ASP A 1 99 ? -1.947 20.688 1.919 1 98.88 99 ASP A O 1
ATOM 774 N N . SER A 1 100 ? -2.992 20.922 -0.011 1 98.88 100 SER A N 1
ATOM 775 C CA . SER A 1 100 ? -3.74 19.688 0.184 1 98.88 100 SER A CA 1
ATOM 776 C C . SER A 1 100 ? -4.062 19.016 -1.149 1 98.88 100 SER A C 1
ATOM 778 O O . SER A 1 100 ? -4.035 19.656 -2.197 1 98.88 100 SER A O 1
ATOM 780 N N . VAL A 1 101 ? -4.211 17.75 -1.131 1 98.75 101 VAL A N 1
ATOM 781 C CA . VAL A 1 101 ? -4.594 16.938 -2.271 1 98.75 101 VAL A CA 1
ATOM 782 C C . VAL A 1 101 ? -5.73 15.992 -1.872 1 98.75 101 VAL A C 1
ATOM 784 O O . VAL A 1 101 ? -5.68 15.359 -0.817 1 98.75 101 VAL A O 1
ATOM 787 N N . LEU A 1 102 ? -6.828 15.961 -2.668 1 98.81 102 LEU A N 1
ATOM 788 C CA . LEU A 1 102 ? -7.809 14.891 -2.506 1 98.81 102 LEU A CA 1
ATOM 789 C C . LEU A 1 102 ? -7.246 13.562 -2.986 1 98.81 102 LEU A C 1
ATOM 791 O O . LEU A 1 102 ? -6.91 13.414 -4.164 1 98.81 102 LEU A O 1
ATOM 795 N N . LEU A 1 103 ? -7.059 12.672 -2.08 1 98.81 103 LEU A N 1
ATOM 796 C CA . LEU A 1 103 ? -6.695 11.297 -2.406 1 98.81 103 LEU A CA 1
ATOM 797 C C . LEU A 1 103 ? -7.902 10.367 -2.291 1 98.81 103 LEU A C 1
ATOM 799 O O . LEU A 1 103 ? -8.555 10.32 -1.246 1 98.81 103 LEU A O 1
ATOM 803 N N . ASP A 1 104 ? -8.188 9.664 -3.359 1 98.69 104 ASP A N 1
ATOM 804 C CA . ASP A 1 104 ? -9.367 8.805 -3.326 1 98.69 104 ASP A CA 1
ATOM 805 C C . ASP A 1 104 ? -9.18 7.57 -4.203 1 98.69 104 ASP A C 1
ATOM 807 O O . ASP A 1 104 ? -8.094 7.355 -4.754 1 98.69 104 ASP A O 1
ATOM 811 N N . ASP A 1 105 ? -10.156 6.672 -4.207 1 98.12 105 ASP A N 1
ATOM 812 C CA . ASP A 1 105 ? -10.055 5.41 -4.938 1 98.12 105 ASP A CA 1
ATOM 813 C C . ASP A 1 105 ? -10.641 5.551 -6.344 1 98.12 105 ASP A C 1
ATOM 815 O O . ASP A 1 105 ? -11.047 4.559 -6.953 1 98.12 105 ASP A O 1
ATOM 819 N N . VAL A 1 106 ? -10.703 6.758 -6.867 1 97.31 106 VAL A N 1
ATOM 820 C CA . VAL A 1 106 ? -11.172 7.02 -8.227 1 97.31 106 VAL A CA 1
ATOM 821 C C . VAL A 1 106 ? -10.008 7.508 -9.086 1 97.31 106 VAL A C 1
ATOM 823 O O . VAL A 1 106 ? -9.578 6.816 -10.008 1 97.31 106 VAL A O 1
ATOM 826 N N . ASP A 1 107 ? -9.43 8.648 -8.672 1 97.06 107 ASP A N 1
ATOM 827 C CA . ASP A 1 107 ? -8.281 9.188 -9.398 1 97.06 107 ASP A CA 1
ATOM 828 C C . ASP A 1 107 ? -6.992 8.492 -8.977 1 97.06 107 ASP A C 1
ATOM 830 O O . ASP A 1 107 ? -6.02 8.461 -9.734 1 97.06 107 ASP A O 1
ATOM 834 N N . ARG A 1 108 ? -6.984 8.023 -7.723 1 97.94 108 ARG A N 1
ATOM 835 C CA . ARG A 1 108 ? -5.902 7.223 -7.156 1 97.94 108 ARG A CA 1
ATOM 836 C C . ARG A 1 108 ? -4.57 7.953 -7.258 1 97.94 108 ARG A C 1
ATOM 838 O O . ARG A 1 108 ? -3.557 7.359 -7.633 1 97.94 108 ARG A O 1
ATOM 845 N N . ARG A 1 109 ? -4.59 9.219 -6.977 1 98.56 109 ARG A N 1
ATOM 846 C CA . ARG A 1 109 ? -3.355 9.992 -6.863 1 98.56 109 ARG A CA 1
ATOM 847 C C . ARG A 1 109 ? -2.592 9.617 -5.598 1 98.56 109 ARG A C 1
ATOM 849 O O . ARG A 1 109 ? -3.152 9.008 -4.684 1 98.56 109 ARG A O 1
ATOM 856 N N . SER A 1 110 ? -1.326 9.945 -5.621 1 98.88 110 SER A N 1
ATOM 857 C CA . SER A 1 110 ? -0.481 9.836 -4.434 1 98.88 110 SER A CA 1
ATOM 858 C C . SER A 1 110 ? 0.115 11.188 -4.059 1 98.88 110 SER A C 1
ATOM 860 O O . SER A 1 110 ? 0.142 12.109 -4.875 1 98.88 110 SER A O 1
ATOM 862 N N . MET A 1 111 ? 0.517 11.289 -2.836 1 98.94 111 MET A N 1
ATOM 863 C CA . MET A 1 111 ? 1.267 12.469 -2.404 1 98.94 111 MET A CA 1
ATOM 864 C C . MET A 1 111 ? 2.6 12.062 -1.783 1 98.94 111 MET A C 1
ATOM 866 O O . MET A 1 111 ? 2.66 11.117 -0.994 1 98.94 111 MET A O 1
ATOM 870 N N . PHE A 1 112 ? 3.668 12.688 -2.182 1 98.94 112 PHE A N 1
ATOM 871 C CA . PHE A 1 112 ? 4.977 12.555 -1.555 1 98.94 112 PHE A CA 1
ATOM 872 C C . PHE A 1 112 ? 5.301 13.773 -0.701 1 98.94 112 PHE A C 1
ATOM 874 O O . PHE A 1 112 ? 5.09 14.906 -1.129 1 98.94 112 PHE A O 1
ATOM 881 N N . LEU A 1 113 ? 5.766 13.547 0.554 1 98.81 113 LEU A N 1
ATOM 882 C CA . LEU A 1 113 ? 6.215 14.586 1.474 1 98.81 113 LEU A CA 1
ATOM 883 C C . LEU A 1 113 ? 7.66 14.352 1.898 1 98.81 113 LEU A C 1
ATOM 885 O O . LEU A 1 113 ? 7.992 13.281 2.41 1 98.81 113 LEU A O 1
ATOM 889 N N . SER A 1 114 ? 8.484 15.352 1.757 1 98.75 114 SER A N 1
ATOM 890 C CA . SER A 1 114 ? 9.875 15.273 2.186 1 98.75 114 SER A CA 1
ATOM 891 C C . SER A 1 114 ? 10 15.422 3.697 1 98.75 114 SER A C 1
ATOM 893 O O . SER A 1 114 ? 9.023 15.758 4.375 1 98.75 114 SER A O 1
ATOM 895 N N . GLU A 1 115 ? 11.211 15.125 4.215 1 98.25 115 GLU A N 1
ATOM 896 C CA . GLU A 1 115 ? 11.508 15.336 5.629 1 98.25 115 GLU A CA 1
ATOM 897 C C . GLU A 1 115 ? 11.281 16.781 6.035 1 98.25 115 GLU A C 1
ATOM 899 O O . GLU A 1 115 ? 11.531 17.703 5.246 1 98.25 115 GLU A O 1
ATOM 904 N N . GLY A 1 116 ? 10.82 16.953 7.27 1 98.06 116 GLY A N 1
ATOM 905 C CA . GLY A 1 116 ? 10.617 18.281 7.805 1 98.06 116 GLY A CA 1
ATOM 906 C C . GLY A 1 116 ? 9.211 18.812 7.582 1 98.06 116 GLY A C 1
ATOM 907 O O . GLY A 1 116 ? 8.82 19.828 8.156 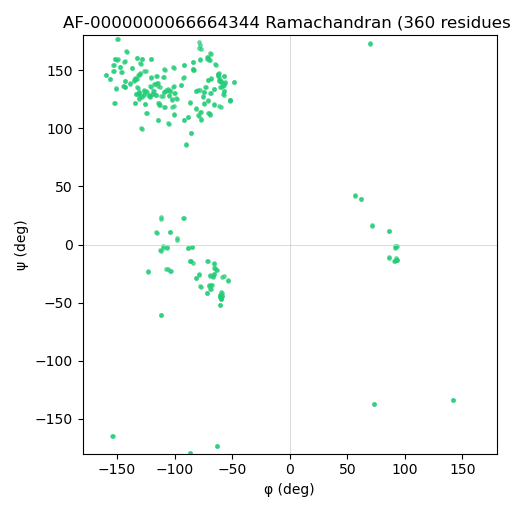1 98.06 116 GLY A O 1
ATOM 908 N N . LEU A 1 117 ? 8.43 18.156 6.762 1 98.75 117 LEU A N 1
ATOM 909 C CA . LEU A 1 117 ? 7.055 18.578 6.488 1 98.75 117 LEU A CA 1
ATOM 910 C C . LEU A 1 117 ? 6.078 17.875 7.422 1 98.75 117 LEU A C 1
ATOM 912 O O . LEU A 1 117 ? 6.301 16.719 7.812 1 98.75 117 LEU A O 1
ATOM 916 N N . GLY A 1 118 ? 5.027 18.594 7.84 1 98.81 118 GLY A N 1
ATOM 917 C CA . GLY A 1 118 ? 3.93 18.016 8.594 1 98.81 118 GLY A CA 1
ATOM 918 C C . GLY A 1 118 ? 2.889 17.344 7.707 1 98.81 118 GLY A C 1
ATOM 919 O O . GLY A 1 118 ? 2.654 17.797 6.578 1 98.81 118 GLY A O 1
ATOM 920 N N . HIS A 1 119 ? 2.248 16.359 8.195 1 98.88 119 HIS A N 1
ATOM 921 C CA . HIS A 1 119 ? 1.286 15.562 7.434 1 98.88 119 HIS A CA 1
ATOM 922 C C . HIS A 1 119 ? 0.006 15.344 8.227 1 98.88 119 HIS A C 1
ATOM 924 O O . HIS A 1 119 ? 0.056 14.922 9.391 1 98.88 119 HIS A O 1
ATOM 930 N N . ALA A 1 120 ? -1.142 15.609 7.652 1 98.94 120 ALA A N 1
ATOM 931 C CA . ALA A 1 120 ? -2.449 15.32 8.234 1 98.94 120 ALA A CA 1
ATOM 932 C C . ALA A 1 120 ? -3.4 14.742 7.195 1 98.94 120 ALA A C 1
ATOM 934 O O . ALA A 1 120 ? -3.275 15.039 6.004 1 98.94 120 ALA A O 1
ATOM 935 N N . ILE A 1 121 ? -4.34 13.938 7.648 1 98.88 121 ILE A N 1
ATOM 936 C CA . ILE A 1 121 ? -5.34 13.414 6.727 1 98.88 121 ILE A CA 1
ATOM 937 C C . ILE A 1 121 ? -6.719 13.445 7.387 1 98.88 121 ILE A C 1
ATOM 939 O O . ILE A 1 121 ? -6.848 13.148 8.578 1 98.88 121 ILE A O 1
ATOM 943 N N . LEU A 1 122 ? -7.703 13.836 6.652 1 98.94 122 LEU A N 1
ATOM 944 C CA . LEU A 1 122 ? -9.102 13.797 7.066 1 98.94 122 LEU A CA 1
ATOM 945 C C . LEU A 1 122 ? -9.891 12.797 6.219 1 98.94 122 LEU A C 1
ATOM 947 O O . LEU A 1 122 ? -9.969 12.945 4.996 1 98.94 122 LEU A O 1
ATOM 951 N N . SER A 1 123 ? -10.484 11.836 6.871 1 98.94 123 SER A N 1
ATOM 952 C CA . SER A 1 123 ? -11.297 10.844 6.176 1 98.94 123 SER A CA 1
ATOM 953 C C . SER A 1 123 ? -12.641 11.43 5.75 1 98.94 123 SER A C 1
ATOM 955 O O . SER A 1 123 ? -13.367 11.992 6.57 1 98.94 123 SER A O 1
ATOM 957 N N . LEU A 1 124 ? -13 11.227 4.508 1 98.94 124 LEU A N 1
ATOM 958 C CA . LEU A 1 124 ? -14.219 11.82 3.965 1 98.94 124 LEU A CA 1
ATOM 959 C C . LEU A 1 124 ? -15.305 10.773 3.795 1 98.94 124 LEU A C 1
ATOM 961 O O . LEU A 1 124 ? -16.406 11.078 3.322 1 98.94 124 LEU A O 1
ATOM 965 N N . GLU A 1 125 ? -14.977 9.586 4.094 1 98.69 125 GLU A N 1
ATOM 966 C CA . GLU A 1 125 ? -15.867 8.445 3.938 1 98.69 125 GLU A CA 1
ATOM 967 C C . GLU A 1 125 ? -15.516 7.332 4.926 1 98.69 125 GLU A C 1
ATOM 969 O O . GLU A 1 125 ? -14.352 7.164 5.289 1 98.69 125 GLU A O 1
ATOM 974 N N . ASP A 1 126 ? -16.562 6.535 5.371 1 98.44 126 ASP A N 1
ATOM 975 C CA . ASP A 1 126 ? -16.297 5.387 6.23 1 98.44 126 ASP A CA 1
ATOM 976 C C . ASP A 1 126 ? -15.375 4.387 5.543 1 98.44 126 ASP A C 1
ATOM 978 O O . ASP A 1 126 ? -15.492 4.152 4.34 1 98.44 126 ASP A O 1
ATOM 982 N N . HIS A 1 127 ? -14.438 3.814 6.289 1 98.06 127 HIS A N 1
ATOM 983 C CA . HIS A 1 127 ? -13.547 2.74 5.883 1 98.06 127 HIS A CA 1
ATOM 984 C C . HIS A 1 127 ? -12.508 3.24 4.883 1 98.06 127 HIS A C 1
ATOM 986 O O . HIS A 1 127 ? -11.914 2.445 4.152 1 98.06 127 HIS A O 1
ATOM 992 N N . SER A 1 128 ? -12.375 4.602 4.824 1 98.81 128 SER A N 1
ATOM 993 C CA . SER A 1 128 ? -11.289 5.098 3.986 1 98.81 128 SER A CA 1
ATOM 994 C C . SER A 1 128 ? -9.945 4.531 4.438 1 98.81 128 SER A C 1
ATOM 996 O O . SER A 1 128 ? -9.68 4.43 5.637 1 98.81 128 SER A O 1
ATOM 998 N N . THR A 1 129 ? -9.117 4.117 3.455 1 98.81 129 THR A N 1
ATOM 999 C CA . THR A 1 129 ? -7.879 3.414 3.758 1 98.81 129 THR A CA 1
ATOM 1000 C C . THR A 1 129 ? -6.707 4.031 3 1 98.81 129 THR A C 1
ATOM 1002 O O . THR A 1 129 ? -6.773 4.211 1.782 1 98.81 129 THR A O 1
ATOM 1005 N N . VAL A 1 130 ? -5.672 4.402 3.748 1 98.69 130 VAL A N 1
ATOM 1006 C CA . VAL A 1 130 ? -4.43 4.844 3.123 1 98.69 130 VAL A CA 1
ATOM 1007 C C . VAL A 1 130 ? -3.307 3.865 3.463 1 98.69 130 VAL A C 1
ATOM 1009 O O . VAL A 1 130 ? -3.307 3.26 4.539 1 98.69 130 VAL A O 1
ATOM 1012 N N . THR A 1 131 ? -2.451 3.705 2.523 1 98.69 131 THR A N 1
ATOM 1013 C CA . THR A 1 131 ? -1.133 3.119 2.738 1 98.69 131 THR A CA 1
ATOM 1014 C C . THR A 1 131 ? -0.034 4.145 2.475 1 98.69 131 THR A C 1
ATOM 1016 O O . THR A 1 131 ? -0.148 4.961 1.559 1 98.69 131 THR A O 1
ATOM 1019 N N . TYR A 1 132 ? 0.944 4.148 3.275 1 98.06 132 TYR A N 1
ATOM 1020 C CA . TYR A 1 132 ? 2.012 5.098 2.969 1 98.06 132 TYR A CA 1
ATOM 1021 C C . TYR A 1 132 ? 3.377 4.504 3.301 1 98.06 132 TYR A C 1
ATOM 1023 O O . TYR A 1 132 ? 3.533 3.814 4.309 1 98.06 132 TYR A O 1
ATOM 1031 N N . LEU A 1 133 ? 4.293 4.688 2.41 1 98.88 133 LEU A N 1
ATOM 1032 C CA . LEU A 1 133 ? 5.699 4.32 2.506 1 98.88 133 LEU A CA 1
ATOM 1033 C C . LEU A 1 133 ? 6.48 5.363 3.299 1 98.88 133 LEU A C 1
ATOM 1035 O O . LEU A 1 133 ? 6.336 6.566 3.066 1 98.88 133 LEU A O 1
ATOM 1039 N N . CYS A 1 134 ? 7.289 4.879 4.246 1 98.88 134 CYS A N 1
ATOM 1040 C CA . CYS A 1 134 ? 8.062 5.785 5.09 1 98.88 134 CYS A CA 1
ATOM 1041 C C . CYS A 1 134 ? 9.555 5.527 4.941 1 98.88 134 CYS A C 1
ATOM 1043 O O . CYS A 1 134 ? 9.984 4.375 4.875 1 98.88 134 CYS A O 1
ATOM 1045 N N . SER A 1 135 ? 10.297 6.582 4.992 1 98.62 135 SER A N 1
ATOM 1046 C CA . SER A 1 135 ? 11.734 6.496 4.789 1 98.62 135 SER A CA 1
ATOM 1047 C C . SER A 1 135 ? 12.469 6.234 6.102 1 98.62 135 SER A C 1
ATOM 1049 O O . SER A 1 135 ? 13.695 6.16 6.129 1 98.62 135 SER A O 1
ATOM 1051 N N . LEU A 1 136 ? 11.852 6.176 7.207 1 98.44 136 LEU A N 1
ATOM 1052 C CA . LEU A 1 136 ? 12.359 5.863 8.539 1 98.44 136 LEU A CA 1
ATOM 1053 C C . LEU A 1 136 ? 11.336 5.07 9.344 1 98.44 136 LEU A C 1
ATOM 1055 O O . LEU A 1 136 ? 10.133 5.363 9.289 1 98.44 136 LEU A O 1
ATOM 1059 N N . GLU A 1 137 ? 11.766 4.043 10.039 1 98.5 137 GLU A N 1
ATOM 1060 C CA . GLU A 1 137 ? 10.867 3.346 10.961 1 98.5 137 GLU A CA 1
ATOM 1061 C C . GLU A 1 137 ? 10.375 4.277 12.062 1 98.5 137 GLU A C 1
ATOM 1063 O O . GLU A 1 137 ? 11.094 5.184 12.484 1 98.5 137 GLU A O 1
ATOM 1068 N N . TYR A 1 138 ? 9.195 4.055 12.492 1 97.62 138 TYR A N 1
ATOM 1069 C CA . TYR A 1 138 ? 8.625 4.844 13.578 1 97.62 138 TYR A CA 1
ATOM 1070 C C . TYR A 1 138 ? 9.562 4.871 14.781 1 97.62 138 TYR A C 1
ATOM 1072 O O . TYR A 1 138 ? 9.969 3.818 15.281 1 97.62 138 TYR A O 1
ATOM 1080 N N . THR A 1 139 ? 9.914 6.027 15.18 1 96.06 139 THR A N 1
ATOM 1081 C CA . THR A 1 139 ? 10.766 6.301 16.328 1 96.06 139 THR A CA 1
ATOM 1082 C C . THR A 1 139 ? 10.109 7.316 17.266 1 96.06 139 THR A C 1
ATOM 1084 O O . THR A 1 139 ? 10.227 8.523 17.047 1 96.06 139 THR A O 1
ATOM 1087 N N . PRO A 1 140 ? 9.508 6.789 18.328 1 95.81 140 PRO A N 1
ATOM 1088 C CA . PRO A 1 140 ? 8.703 7.648 19.203 1 95.81 140 PRO A CA 1
ATOM 1089 C C . PRO A 1 140 ? 9.469 8.867 19.703 1 95.81 140 PRO A C 1
ATOM 1091 O O . PRO A 1 140 ? 8.883 9.938 19.875 1 95.81 140 PRO A O 1
ATOM 1094 N N . GLU A 1 141 ? 10.766 8.734 19.859 1 97 141 GLU A N 1
ATOM 1095 C CA . GLU A 1 141 ? 11.586 9.805 20.422 1 97 141 GLU A CA 1
ATOM 1096 C C . GLU A 1 141 ? 11.57 11.031 19.516 1 97 141 GLU A C 1
ATOM 1098 O O . GLU A 1 141 ? 11.781 12.156 19.969 1 97 141 GLU A O 1
ATOM 1103 N N . PHE A 1 142 ? 11.266 10.883 18.234 1 97.75 142 PHE A N 1
ATOM 1104 C CA . PHE A 1 142 ? 11.328 11.984 17.281 1 97.75 142 PHE A CA 1
ATOM 1105 C C . PHE A 1 142 ? 9.938 12.398 16.828 1 97.75 142 PHE A C 1
ATOM 1107 O O . PHE A 1 142 ? 9.781 13.336 16.047 1 97.75 142 PHE A O 1
ATOM 1114 N N . ASP A 1 143 ? 8.93 11.711 17.312 1 97.31 143 ASP A N 1
ATOM 1115 C CA . ASP A 1 143 ? 7.555 11.945 16.891 1 97.31 143 ASP A CA 1
ATOM 1116 C C . ASP A 1 143 ? 6.996 13.219 17.516 1 97.31 143 ASP A C 1
ATOM 1118 O O . ASP A 1 143 ? 7.117 13.438 18.719 1 97.31 143 ASP A O 1
ATOM 1122 N N . ARG A 1 144 ? 6.465 14.125 16.656 1 97.69 144 ARG A N 1
ATOM 1123 C CA . ARG A 1 144 ? 5.871 15.383 17.094 1 97.69 144 ARG A CA 1
ATOM 1124 C C . ARG A 1 144 ? 4.52 15.617 16.422 1 97.69 144 ARG A C 1
ATOM 1126 O O . ARG A 1 144 ? 4.215 15.008 15.398 1 97.69 144 ARG A O 1
ATOM 1133 N N . GLU A 1 145 ? 3.734 16.5 17.031 1 97.81 145 GLU A N 1
ATOM 1134 C CA . GLU A 1 145 ? 2.447 16.875 16.453 1 97.81 145 GLU A CA 1
ATOM 1135 C C . GLU A 1 145 ? 2.146 18.344 16.672 1 97.81 145 GLU A C 1
ATOM 1137 O O . GLU A 1 145 ? 2.732 18.984 17.562 1 97.81 145 GLU A O 1
ATOM 1142 N N . ILE A 1 146 ? 1.314 18.875 15.875 1 98.31 146 ILE A N 1
ATOM 1143 C CA . ILE A 1 146 ? 0.797 20.234 15.961 1 98.31 146 ILE A CA 1
ATOM 1144 C C . ILE A 1 146 ? -0.726 20.219 15.859 1 98.31 146 ILE A C 1
ATOM 1146 O O . ILE A 1 146 ? -1.298 19.359 15.18 1 98.31 146 ILE A O 1
ATOM 1150 N N . ASP A 1 147 ? -1.329 21.156 16.562 1 98.56 147 ASP A N 1
ATOM 1151 C CA . ASP A 1 147 ? -2.783 21.281 16.5 1 98.56 147 ASP A CA 1
ATOM 1152 C C . ASP A 1 147 ? -3.258 21.562 15.078 1 98.56 147 ASP A C 1
ATOM 1154 O O . ASP A 1 147 ? -2.994 22.625 14.531 1 98.56 147 ASP A O 1
ATOM 1158 N N . ALA A 1 148 ? -4.039 20.672 14.539 1 98.56 148 ALA A N 1
ATOM 1159 C CA . ALA A 1 148 ? -4.496 20.766 13.156 1 98.56 148 ALA A CA 1
ATOM 1160 C C . ALA A 1 148 ? -5.516 21.891 12.992 1 98.56 148 ALA A C 1
ATOM 1162 O O . ALA A 1 148 ? -5.824 22.297 11.867 1 98.56 148 ALA A O 1
ATOM 1163 N N . PHE A 1 149 ? -6.023 22.375 14.086 1 98.31 149 PHE A N 1
ATOM 1164 C CA . PHE A 1 149 ? -7.051 23.406 14.023 1 98.31 149 PHE A CA 1
ATOM 1165 C C . PHE A 1 149 ? -6.469 24.766 14.375 1 98.31 149 PHE A C 1
ATOM 1167 O O . PHE A 1 149 ? -7.211 25.734 14.609 1 98.31 149 PHE A O 1
ATOM 1174 N N . ASP A 1 150 ? -5.148 24.875 14.461 1 98.38 150 ASP A N 1
ATOM 1175 C CA . ASP A 1 150 ? -4.535 26.156 14.805 1 98.38 150 ASP A CA 1
ATOM 1176 C C . ASP A 1 150 ? -4.945 27.234 13.812 1 98.38 150 ASP A C 1
ATOM 1178 O O . ASP A 1 150 ? -4.734 27.094 12.609 1 98.38 150 ASP A O 1
ATOM 1182 N N . ALA A 1 151 ? -5.398 28.328 14.281 1 97.38 151 ALA A N 1
ATOM 1183 C CA . ALA A 1 151 ? -5.941 29.391 13.453 1 97.38 151 ALA A CA 1
ATOM 1184 C C . ALA A 1 151 ? -4.848 30.062 12.633 1 97.38 151 ALA A C 1
ATOM 1186 O O . ALA A 1 151 ? -5.113 30.625 11.562 1 97.38 151 ALA A O 1
ATOM 1187 N N . ARG A 1 152 ? -3.646 30.031 13.109 1 97.38 152 ARG A N 1
ATOM 1188 C CA . ARG A 1 152 ? -2.545 30.641 12.367 1 97.38 152 ARG A CA 1
ATOM 1189 C C . ARG A 1 152 ? -2.26 29.875 11.078 1 97.38 152 ARG A C 1
ATOM 1191 O O . ARG A 1 152 ? -1.861 30.453 10.07 1 97.38 152 ARG A O 1
ATOM 1198 N N . LEU A 1 153 ? -2.412 28.531 11.094 1 98 153 LEU A N 1
ATOM 1199 C CA . LEU A 1 153 ? -2.291 27.734 9.867 1 98 153 LEU A CA 1
ATOM 1200 C C . LEU A 1 153 ? -3.494 27.953 8.961 1 98 153 LEU A C 1
ATOM 1202 O O . LEU A 1 153 ? -3.34 28.141 7.75 1 98 153 LEU A O 1
ATOM 1206 N N . GLY A 1 154 ? -4.633 27.984 9.672 1 98.12 154 GLY A N 1
ATOM 1207 C CA . GLY A 1 154 ? -5.855 28.281 8.938 1 98.12 154 GLY A CA 1
ATOM 1208 C C . GLY A 1 154 ? -6.176 27.25 7.879 1 98.12 154 GLY A C 1
ATOM 1209 O O . GLY A 1 154 ? -6.609 27.594 6.777 1 98.12 154 GLY A O 1
ATOM 1210 N N . ILE A 1 155 ? -5.969 25.969 8.117 1 98.56 155 ILE A N 1
ATOM 1211 C CA . ILE A 1 155 ? -6.27 24.906 7.152 1 98.56 155 ILE A CA 1
ATOM 1212 C C . ILE A 1 155 ? -7.777 24.828 6.926 1 98.56 155 ILE A C 1
ATOM 1214 O O . ILE A 1 155 ? -8.555 24.844 7.883 1 98.56 155 ILE A O 1
ATOM 1218 N N . ASP A 1 156 ? -8.188 24.75 5.688 1 98.19 156 ASP A N 1
ATOM 1219 C CA . ASP A 1 156 ? -9.594 24.688 5.301 1 98.19 156 ASP A CA 1
ATOM 1220 C C . ASP A 1 156 ? -10.078 23.25 5.234 1 98.19 156 ASP A C 1
ATOM 1222 O O . ASP A 1 156 ? -10.141 22.656 4.152 1 98.19 156 ASP A O 1
ATOM 1226 N N . TRP A 1 157 ? -10.5 22.703 6.359 1 98.69 157 TRP A N 1
ATOM 1227 C CA . TRP A 1 157 ? -10.961 21.328 6.438 1 98.69 157 TRP A CA 1
ATOM 1228 C C . TRP A 1 157 ? -12.383 21.188 5.898 1 98.69 157 TRP A C 1
ATOM 1230 O O . TRP A 1 157 ? -13.273 21.938 6.293 1 98.69 157 TRP A O 1
ATOM 1240 N N . PRO A 1 158 ? -12.57 20.172 5.043 1 98.44 158 PRO A N 1
ATOM 1241 C CA . PRO A 1 158 ? -13.953 19.938 4.609 1 98.44 158 PRO A CA 1
ATOM 1242 C C . PRO A 1 158 ? -14.875 19.578 5.766 1 98.44 158 PRO A C 1
ATOM 1244 O O . PRO A 1 158 ? -14.469 18.875 6.695 1 98.44 158 PRO A O 1
ATOM 1247 N N . THR A 1 159 ? -16.141 20.016 5.641 1 98.44 159 THR A N 1
ATOM 1248 C CA . THR A 1 159 ? -17.125 19.719 6.68 1 98.44 159 THR A CA 1
ATOM 1249 C C . THR A 1 159 ? -18.188 18.766 6.148 1 98.44 159 THR A C 1
ATOM 1251 O O . THR A 1 159 ? -19.109 18.391 6.883 1 98.44 159 THR A O 1
ATOM 1254 N N . ILE A 1 160 ? -18.094 18.469 4.836 1 98.62 160 ILE A N 1
ATOM 1255 C CA . ILE A 1 160 ? -19.031 17.578 4.184 1 98.62 160 ILE A CA 1
ATOM 1256 C C . ILE A 1 160 ? -18.297 16.359 3.627 1 98.62 160 ILE A C 1
ATOM 1258 O O . ILE A 1 160 ? -17.25 16.5 2.982 1 98.62 160 ILE A O 1
ATOM 1262 N N . GLY A 1 161 ? -18.812 15.195 3.879 1 98.5 161 GLY A N 1
ATOM 1263 C CA . GLY A 1 161 ? -18.203 13.969 3.379 1 98.5 161 GLY A CA 1
ATOM 1264 C C . GLY A 1 161 ? -18.516 13.703 1.919 1 98.5 161 GLY A C 1
ATOM 1265 O O . GLY A 1 161 ? -19.281 14.445 1.295 1 98.5 161 GLY A O 1
ATOM 1266 N N . ARG A 1 162 ? -17.891 12.68 1.404 1 97.38 162 ARG A N 1
ATOM 1267 C CA . ARG A 1 162 ? -18.062 12.305 0.005 1 97.38 162 ARG A CA 1
ATOM 1268 C C . ARG A 1 162 ? -19.516 12 -0.304 1 97.38 162 ARG A C 1
ATOM 1270 O O . ARG A 1 162 ? -19.984 12.211 -1.427 1 97.38 162 ARG A O 1
ATOM 1277 N N . ASP A 1 163 ? -20.188 11.578 0.711 1 97.06 163 ASP A N 1
ATOM 1278 C CA . ASP A 1 163 ? -21.594 11.219 0.521 1 97.06 163 ASP A CA 1
ATOM 1279 C C . ASP A 1 163 ? -22.484 12.453 0.625 1 97.06 163 ASP A C 1
ATOM 1281 O O . ASP A 1 163 ? -23.719 12.344 0.527 1 97.06 163 ASP A O 1
ATOM 1285 N N . GLY A 1 164 ? -21.969 13.531 0.887 1 97.69 164 GLY A N 1
ATOM 1286 C CA . GLY A 1 164 ? -22.734 14.773 0.944 1 97.69 164 GLY A CA 1
ATOM 1287 C C . GLY A 1 164 ? -23.234 15.102 2.338 1 97.69 164 GLY A C 1
ATOM 1288 O O . GLY A 1 164 ? -23.859 16.141 2.547 1 97.69 164 GLY A O 1
ATOM 1289 N N . ASN A 1 165 ? -22.984 14.297 3.281 1 98.19 165 ASN A N 1
ATOM 1290 C CA . ASN A 1 165 ? -23.438 14.523 4.645 1 98.19 165 ASN A CA 1
ATOM 1291 C C . ASN A 1 165 ? -22.406 15.281 5.469 1 98.19 165 ASN A C 1
ATOM 1293 O O . ASN A 1 165 ? -21.203 15.211 5.184 1 98.19 165 ASN A O 1
ATOM 1297 N N . PRO A 1 166 ? -22.859 15.992 6.496 1 98.56 166 PRO A N 1
ATOM 1298 C CA . PRO A 1 166 ? -21.906 16.688 7.359 1 98.56 166 PRO A CA 1
ATOM 1299 C C . PRO A 1 166 ? -20.953 15.742 8.078 1 98.56 166 PRO A C 1
ATOM 1301 O O . PRO A 1 166 ? -21.359 14.648 8.492 1 98.56 166 PRO A O 1
ATOM 1304 N N . LEU A 1 167 ? -19.75 16.188 8.242 1 98.75 167 LEU A N 1
ATOM 1305 C CA . LEU A 1 167 ? -18.75 15.43 8.984 1 98.75 167 LEU A CA 1
ATOM 1306 C C . LEU A 1 167 ? -18.703 15.875 10.445 1 98.75 167 LEU A C 1
ATOM 1308 O O . LEU A 1 167 ? -18.828 17.062 10.734 1 98.75 167 LEU A O 1
ATOM 1312 N N . THR A 1 168 ? -18.609 14.922 11.328 1 98.5 168 THR A N 1
ATOM 1313 C CA . THR A 1 168 ? -18.203 15.188 12.703 1 98.5 168 THR A CA 1
ATOM 1314 C C . THR A 1 168 ? -16.75 14.805 12.922 1 98.5 168 THR A C 1
ATOM 1316 O O . THR A 1 168 ? -16.375 13.633 12.812 1 98.5 168 THR A O 1
ATOM 1319 N N . PHE A 1 169 ? -15.992 15.781 13.258 1 98.69 169 PHE A N 1
ATOM 1320 C CA . PHE A 1 169 ? -14.562 15.523 13.414 1 98.69 169 PHE A CA 1
ATOM 1321 C C . PHE A 1 169 ? -14.305 14.633 14.617 1 98.69 169 PHE A C 1
ATOM 1323 O O . PHE A 1 169 ? -14.828 14.875 15.703 1 98.69 169 PHE A O 1
ATOM 1330 N N . VAL A 1 170 ? -13.531 13.594 14.43 1 98.62 170 VAL A N 1
ATOM 1331 C CA . VAL A 1 170 ? -13.078 12.695 15.484 1 98.62 170 VAL A CA 1
ATOM 1332 C C . VAL A 1 170 ? -11.547 12.672 15.516 1 98.62 170 VAL A C 1
ATOM 1334 O O . VAL A 1 170 ? -10.906 12.461 14.484 1 98.62 170 VAL A O 1
ATOM 1337 N N . ARG A 1 171 ? -10.938 12.898 16.625 1 98.25 171 ARG A N 1
ATOM 1338 C CA . ARG A 1 171 ? -9.484 12.922 16.781 1 98.25 171 ARG A CA 1
ATOM 1339 C C . ARG A 1 171 ? -9.055 12.039 17.953 1 98.25 171 ARG A C 1
ATOM 1341 O O . ARG A 1 171 ? -9.836 11.789 18.859 1 98.25 171 ARG A O 1
ATOM 1348 N N . SER A 1 172 ? -7.84 11.602 17.891 1 97.81 172 SER A N 1
ATOM 1349 C CA . SER A 1 172 ? -7.277 10.922 19.062 1 97.81 172 SER A CA 1
ATOM 1350 C C . SER A 1 172 ? -7.055 11.891 20.219 1 97.81 172 SER A C 1
ATOM 1352 O O . SER A 1 172 ? -7.047 13.109 20.016 1 97.81 172 SER A O 1
ATOM 1354 N N . ALA A 1 173 ? -6.852 11.297 21.453 1 97.25 173 ALA A N 1
ATOM 1355 C CA . ALA A 1 173 ? -6.508 12.125 22.609 1 97.25 173 ALA A CA 1
ATOM 1356 C C . ALA A 1 173 ? -5.215 12.898 22.359 1 97.25 173 ALA A C 1
ATOM 1358 O O . ALA A 1 173 ? -5.105 14.07 22.719 1 97.25 173 ALA A O 1
ATOM 1359 N N . LYS A 1 174 ? -4.273 12.266 21.781 1 96.38 174 LYS A N 1
ATOM 1360 C CA . LYS A 1 174 ? -2.986 12.883 21.469 1 96.38 174 LYS A CA 1
ATOM 1361 C C . LYS A 1 174 ? -3.158 14.078 20.531 1 96.38 174 LYS A C 1
ATOM 1363 O O . LYS A 1 174 ? -2.572 15.141 20.766 1 96.38 174 LYS A O 1
ATOM 1368 N N . ASP A 1 175 ? -3.947 13.922 19.516 1 97.88 175 ASP A N 1
ATOM 1369 C CA . ASP A 1 175 ? -4.16 14.984 18.531 1 97.88 175 ASP A CA 1
ATOM 1370 C C . ASP A 1 175 ? -4.965 16.125 19.141 1 97.88 175 ASP A C 1
ATOM 1372 O O . ASP A 1 175 ? -4.746 17.297 18.797 1 97.88 175 ASP A O 1
ATOM 1376 N N . ALA A 1 176 ? -5.883 15.789 19.984 1 97.75 176 ALA A N 1
ATOM 1377 C CA . ALA A 1 176 ? -6.688 16.812 20.641 1 97.75 176 ALA A CA 1
ATOM 1378 C C . ALA A 1 176 ? -5.84 17.656 21.594 1 97.75 176 ALA A C 1
ATOM 1380 O O . ALA A 1 176 ? -6.137 18.828 21.828 1 97.75 176 ALA A O 1
ATOM 1381 N N . ALA A 1 177 ? -4.789 17.109 22.109 1 98 177 ALA A N 1
ATOM 1382 C CA . ALA A 1 177 ? -3.922 17.781 23.078 1 98 177 ALA A CA 1
ATOM 1383 C C . ALA A 1 177 ? -2.697 18.375 22.391 1 98 177 ALA A C 1
ATOM 1385 O O . ALA A 1 177 ? -1.787 18.875 23.047 1 98 177 ALA A O 1
ATOM 1386 N N . ALA A 1 178 ? -2.609 18.297 21.062 1 98.38 178 ALA A N 1
ATOM 1387 C CA . ALA A 1 178 ? -1.423 18.734 20.328 1 98.38 178 ALA A CA 1
ATOM 1388 C C . ALA A 1 178 ? -1.154 20.219 20.578 1 98.38 178 ALA A C 1
ATOM 1390 O O . ALA A 1 178 ? -2.088 21.031 20.625 1 98.38 178 ALA A O 1
ATOM 1391 N N . PRO A 1 179 ? 0.099 20.641 20.719 1 98.12 179 PRO A N 1
ATOM 1392 C CA . PRO A 1 179 ? 0.434 22.047 20.922 1 98.12 179 PRO A CA 1
ATOM 1393 C C . PRO A 1 179 ? 0.067 22.922 19.719 1 98.12 179 PRO A C 1
ATOM 1395 O O . PRO A 1 179 ? -0 22.438 18.594 1 98.12 179 PRO A O 1
ATOM 1398 N N . PRO A 1 180 ? -0.162 24.234 19.938 1 97.5 180 PRO A N 1
ATOM 1399 C CA . PRO A 1 180 ? -0.463 25.156 18.828 1 97.5 180 PRO A CA 1
ATOM 1400 C C . PRO A 1 180 ? 0.741 25.391 17.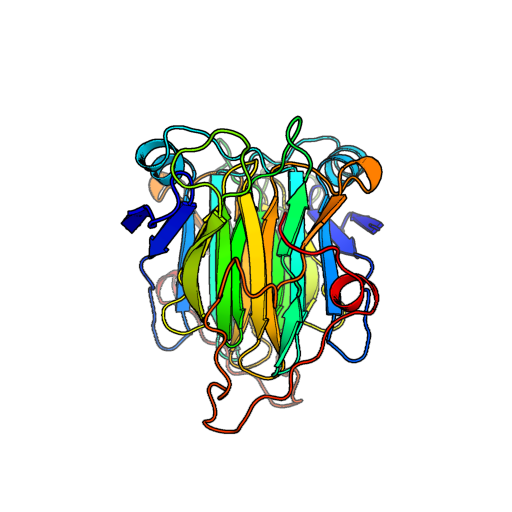922 1 97.5 180 PRO A C 1
ATOM 1402 O O . PRO A 1 180 ? 1.88 25.141 18.328 1 97.5 180 PRO A O 1
ATOM 1405 N N . PHE A 1 181 ? 0.406 25.828 16.703 1 95.69 181 PHE A N 1
ATOM 1406 C CA . PHE A 1 181 ? 1.427 26.266 15.766 1 95.69 181 PHE A CA 1
ATOM 1407 C C . PHE A 1 181 ? 2.059 27.578 16.234 1 95.69 181 PHE A C 1
ATOM 1409 O O . PHE A 1 181 ? 1.356 28.5 16.656 1 95.69 181 PHE A O 1
ATOM 1416 N N . SER A 1 182 ? 3.324 27.594 16.625 1 81.81 182 SER A N 1
ATOM 1417 C CA . SER A 1 182 ? 4.023 28.781 17.094 1 81.81 182 SER A CA 1
ATOM 1418 C C . SER A 1 182 ? 4.633 29.562 15.938 1 81.81 182 SER A C 1
ATOM 1420 O O . SER A 1 182 ? 4.941 28.984 14.891 1 81.81 182 SER A O 1
ATOM 1422 N N . MET B 1 1 ? 6.078 -8.047 14.461 1 96.75 1 MET B N 1
ATOM 1423 C CA . MET B 1 1 ? 5.59 -8.797 13.297 1 96.75 1 MET B CA 1
ATOM 1424 C C . MET B 1 1 ? 6.012 -10.258 13.375 1 96.75 1 MET B C 1
ATOM 1426 O O . MET B 1 1 ? 7.109 -10.57 13.836 1 96.75 1 MET B O 1
ATOM 1430 N N . GLU B 1 2 ? 5.098 -11.109 12.977 1 98.38 2 GLU B N 1
ATOM 1431 C CA . GLU B 1 2 ? 5.406 -12.539 12.945 1 98.38 2 GLU B CA 1
ATOM 1432 C C . GLU B 1 2 ? 5.625 -13.023 11.516 1 98.38 2 GLU B C 1
ATOM 1434 O O . GLU B 1 2 ? 4.785 -12.805 10.641 1 98.38 2 GLU B O 1
ATOM 1439 N N . PHE B 1 3 ? 6.75 -13.695 11.359 1 98.69 3 PHE B N 1
ATOM 1440 C CA . PHE B 1 3 ? 7.086 -14.273 10.062 1 98.69 3 PHE B CA 1
ATOM 1441 C C . PHE B 1 3 ? 7.035 -15.797 10.117 1 98.69 3 PHE B C 1
ATOM 1443 O O . PHE B 1 3 ? 7.621 -16.406 11.016 1 98.69 3 PHE B O 1
ATOM 1450 N N . ARG B 1 4 ? 6.328 -16.344 9.234 1 98.75 4 ARG B N 1
ATOM 1451 C CA . ARG B 1 4 ? 6.328 -17.797 9.062 1 98.75 4 ARG B CA 1
ATOM 1452 C C . ARG B 1 4 ? 6.656 -18.188 7.629 1 98.75 4 ARG B C 1
ATOM 1454 O O . ARG B 1 4 ? 5.938 -17.812 6.699 1 98.75 4 ARG B O 1
ATOM 1461 N N . GLU B 1 5 ? 7.672 -18.922 7.441 1 98.69 5 GLU B N 1
ATOM 1462 C CA . GLU B 1 5 ? 8.008 -19.375 6.098 1 98.69 5 GLU B CA 1
ATOM 1463 C C . GLU B 1 5 ? 7.012 -20.422 5.598 1 98.69 5 GLU B C 1
ATOM 1465 O O . GLU B 1 5 ? 6.582 -21.281 6.359 1 98.69 5 GLU B O 1
ATOM 1470 N N . LEU B 1 6 ? 6.699 -20.328 4.348 1 98.81 6 LEU B N 1
ATOM 1471 C CA . LEU B 1 6 ? 5.727 -21.234 3.744 1 98.81 6 LEU B CA 1
ATOM 1472 C C . LEU B 1 6 ? 6.402 -22.516 3.271 1 98.81 6 LEU B C 1
ATOM 1474 O O . LEU B 1 6 ? 7.598 -22.719 3.498 1 98.81 6 LEU B O 1
ATOM 1478 N N . ALA B 1 7 ? 5.574 -23.406 2.691 1 98.56 7 ALA B N 1
ATOM 1479 C CA . ALA B 1 7 ? 6.094 -24.672 2.199 1 98.56 7 ALA B CA 1
ATOM 1480 C C . ALA B 1 7 ? 7.055 -24.469 1.032 1 98.56 7 ALA B C 1
ATOM 1482 O O . ALA B 1 7 ? 7.883 -25.328 0.735 1 98.56 7 ALA B O 1
ATOM 1483 N N . VAL B 1 8 ? 6.887 -23.375 0.333 1 98.81 8 VAL B N 1
ATOM 1484 C CA . VAL B 1 8 ? 7.82 -22.953 -0.707 1 98.81 8 VAL B CA 1
ATOM 1485 C C . VAL B 1 8 ? 8.922 -22.094 -0.094 1 98.81 8 VAL B C 1
ATOM 1487 O O . VAL B 1 8 ? 8.68 -20.953 0.292 1 98.81 8 VAL B O 1
ATOM 1490 N N . PRO B 1 9 ? 10.125 -22.625 -0.037 1 98.56 9 PRO B N 1
ATOM 1491 C CA . PRO B 1 9 ? 11.188 -21.828 0.562 1 98.56 9 PRO B CA 1
ATOM 1492 C C . PRO B 1 9 ? 11.367 -20.469 -0.123 1 98.56 9 PRO B C 1
ATOM 1494 O O . PRO B 1 9 ? 11.281 -20.391 -1.351 1 98.56 9 PRO B O 1
ATOM 1497 N N . GLY B 1 10 ? 11.602 -19.406 0.708 1 98.56 10 GLY B N 1
ATOM 1498 C CA . GLY B 1 10 ? 11.758 -18.062 0.154 1 98.56 10 GLY B CA 1
ATOM 1499 C C . GLY B 1 10 ? 10.453 -17.297 0.079 1 98.56 10 GLY B C 1
ATOM 1500 O O . GLY B 1 10 ? 10.422 -16.156 -0.389 1 98.56 10 GLY B O 1
ATOM 1501 N N . ALA B 1 11 ? 9.367 -17.969 0.492 1 98.88 11 ALA B N 1
ATOM 1502 C CA . ALA B 1 11 ? 8.07 -17.312 0.652 1 98.88 11 ALA B CA 1
ATOM 1503 C C . ALA B 1 11 ? 7.648 -17.297 2.117 1 98.88 11 ALA B C 1
ATOM 1505 O O . ALA B 1 11 ? 7.848 -18.266 2.844 1 98.88 11 ALA B O 1
ATOM 1506 N N . TRP B 1 12 ? 7.16 -16.203 2.559 1 98.94 12 TRP B N 1
ATOM 1507 C CA . TRP B 1 12 ? 6.766 -16.016 3.953 1 98.94 12 TRP B CA 1
ATOM 1508 C C . TRP B 1 12 ? 5.371 -15.414 4.051 1 98.94 12 TRP B C 1
ATOM 1510 O O . TRP B 1 12 ? 4.988 -14.586 3.221 1 98.94 12 TRP B O 1
ATOM 1520 N N . VAL B 1 13 ? 4.648 -15.789 5.031 1 98.94 13 VAL B N 1
ATOM 1521 C CA . VAL B 1 13 ? 3.469 -15.039 5.449 1 98.94 13 VAL B CA 1
ATOM 1522 C C . VAL B 1 13 ? 3.803 -14.195 6.676 1 98.94 13 VAL B C 1
ATOM 1524 O O . VAL B 1 13 ? 4.527 -14.641 7.566 1 98.94 13 VAL B O 1
ATOM 1527 N N . ILE B 1 14 ? 3.373 -13 6.66 1 98.88 14 ILE B N 1
ATOM 1528 C CA . ILE B 1 14 ? 3.689 -12.039 7.707 1 98.88 14 ILE B CA 1
ATOM 1529 C C . ILE B 1 14 ? 2.402 -11.586 8.391 1 98.88 14 ILE B C 1
ATOM 1531 O O . ILE B 1 14 ? 1.443 -11.188 7.73 1 98.88 14 ILE B O 1
ATOM 1535 N N . THR B 1 15 ? 2.383 -11.641 9.664 1 98.56 15 THR B N 1
ATOM 1536 C CA . THR B 1 15 ? 1.269 -11.148 10.469 1 98.56 15 THR B CA 1
ATOM 1537 C C . THR B 1 15 ? 1.688 -9.938 11.289 1 98.56 15 THR B C 1
ATOM 1539 O O . THR B 1 15 ? 2.615 -10.023 12.102 1 98.56 15 THR B O 1
ATOM 1542 N N . SER B 1 16 ? 1.002 -8.875 11.031 1 97.75 16 SER B N 1
ATOM 1543 C CA . SER B 1 16 ? 1.287 -7.629 11.742 1 97.75 16 SER B CA 1
ATOM 1544 C C . SER B 1 16 ? 0.278 -7.391 12.859 1 97.75 16 SER B C 1
ATOM 1546 O O . SER B 1 16 ? -0.854 -7.871 12.797 1 97.75 16 SER B O 1
ATOM 1548 N N . ARG B 1 17 ? 0.733 -6.695 13.852 1 97.5 17 ARG B N 1
ATOM 1549 C CA . ARG B 1 17 ? -0.191 -6.262 14.891 1 97.5 17 ARG B CA 1
ATOM 1550 C C . ARG B 1 17 ? -1.097 -5.145 14.391 1 97.5 17 ARG B C 1
ATOM 1552 O O . ARG B 1 17 ? -0.637 -4.223 13.711 1 97.5 17 ARG B O 1
ATOM 1559 N N . GLN B 1 18 ? -2.416 -5.27 14.711 1 98.06 18 GLN B N 1
ATOM 1560 C CA . GLN B 1 18 ? -3.387 -4.238 14.359 1 98.06 18 GLN B CA 1
ATOM 1561 C C . GLN B 1 18 ? -3.832 -3.457 15.586 1 98.06 18 GLN B C 1
ATOM 1563 O O . GLN B 1 18 ? -4.102 -4.043 16.641 1 98.06 18 GLN B O 1
ATOM 1568 N N . PHE B 1 19 ? -3.844 -2.182 15.508 1 97.62 19 PHE B N 1
ATOM 1569 C CA . PHE B 1 19 ? -4.344 -1.304 16.562 1 97.62 19 PHE B CA 1
ATOM 1570 C C . PHE B 1 19 ? -5.664 -0.664 16.156 1 97.62 19 PHE B C 1
ATOM 1572 O O . PHE B 1 19 ? -5.711 0.12 15.203 1 97.62 19 PHE B O 1
ATOM 1579 N N . GLY B 1 20 ? -6.652 -0.946 16.906 1 96.19 20 GLY B N 1
ATOM 1580 C CA . GLY B 1 20 ? -7.965 -0.436 16.531 1 96.19 20 GLY B CA 1
ATOM 1581 C C . GLY B 1 20 ? -8.633 0.344 17.656 1 96.19 20 GLY B C 1
ATOM 1582 O O . GLY B 1 20 ? -8.367 0.106 18.828 1 96.19 20 GLY B O 1
ATOM 1583 N N . ASP B 1 21 ? -9.43 1.303 17.344 1 95.94 21 ASP B N 1
ATOM 1584 C CA . ASP B 1 21 ? -10.352 2.031 18.219 1 95.94 21 ASP B CA 1
ATOM 1585 C C . ASP B 1 21 ? -11.523 2.598 17.422 1 95.94 21 ASP B C 1
ATOM 1587 O O . ASP B 1 21 ? -11.805 2.137 16.312 1 95.94 21 ASP B O 1
ATOM 1591 N N . GLU B 1 22 ? -12.258 3.502 17.953 1 94.94 22 GLU B N 1
ATOM 1592 C CA . GLU B 1 22 ? -13.469 4.004 17.297 1 94.94 22 GLU B CA 1
ATOM 1593 C C . GLU B 1 22 ? -13.133 4.754 16.016 1 94.94 22 GLU B C 1
ATOM 1595 O O . GLU B 1 22 ? -13.992 4.934 15.156 1 94.94 22 GLU B O 1
ATOM 1600 N N . ARG B 1 23 ? -12.023 5.18 15.852 1 97.75 23 ARG B N 1
ATOM 1601 C CA . ARG B 1 23 ? -11.594 5.938 14.68 1 97.75 23 ARG B CA 1
ATOM 1602 C C . ARG B 1 23 ? -11.32 5.008 13.5 1 97.75 23 ARG B C 1
ATOM 1604 O O . ARG B 1 23 ? -11.359 5.438 12.344 1 97.75 23 ARG B O 1
ATOM 1611 N N . GLY B 1 24 ? -10.992 3.748 13.742 1 97.88 24 GLY B N 1
ATOM 1612 C CA . GLY B 1 24 ? -10.602 2.781 12.727 1 97.88 24 GLY B CA 1
ATOM 1613 C C . GLY B 1 24 ? -9.484 1.862 13.18 1 97.88 24 GLY B C 1
ATOM 1614 O O . GLY B 1 24 ? -9.555 1.272 14.258 1 97.88 24 GLY B O 1
ATOM 1615 N N . MET B 1 25 ? -8.531 1.74 12.25 1 97.56 25 MET B N 1
ATOM 1616 C CA . MET B 1 25 ? -7.457 0.784 12.508 1 97.56 25 MET B CA 1
ATOM 1617 C C . MET B 1 25 ? -6.133 1.277 11.93 1 97.56 25 MET B C 1
ATOM 1619 O O . MET B 1 25 ? -6.121 2.062 10.984 1 97.56 25 MET B O 1
ATOM 1623 N N . PHE B 1 26 ? -5.07 0.91 12.594 1 98.06 26 PHE B N 1
ATOM 1624 C CA . PHE B 1 26 ? -3.715 1.2 12.141 1 98.06 26 PHE B CA 1
ATOM 1625 C C . PHE B 1 26 ? -2.828 -0.034 12.258 1 98.06 26 PHE B C 1
ATOM 1627 O O . PHE B 1 26 ? -2.953 -0.808 13.211 1 98.06 26 PHE B O 1
ATOM 1634 N N . LEU B 1 27 ? -1.937 -0.237 11.32 1 98.38 27 LEU B N 1
ATOM 1635 C CA . LEU B 1 27 ? -0.923 -1.279 11.445 1 98.38 27 LEU B CA 1
ATOM 1636 C C . LEU B 1 27 ? 0.325 -0.92 10.648 1 98.38 27 LEU B C 1
ATOM 1638 O O . LEU B 1 27 ? 0.253 -0.149 9.688 1 98.38 27 LEU B O 1
ATOM 1642 N N . GLU B 1 28 ? 1.436 -1.43 11.031 1 98.5 28 GLU B N 1
ATOM 1643 C CA . GLU B 1 28 ? 2.67 -1.452 10.258 1 98.5 28 GLU B CA 1
ATOM 1644 C C . GLU B 1 28 ? 2.783 -2.734 9.438 1 98.5 28 GLU B C 1
ATOM 1646 O O . GLU B 1 28 ? 3.084 -3.801 9.977 1 98.5 28 GLU B O 1
ATOM 1651 N N . SER B 1 29 ? 2.604 -2.58 8.164 1 98.5 29 SER B N 1
ATOM 1652 C CA . SER B 1 29 ? 2.525 -3.779 7.336 1 98.5 29 SER B CA 1
ATOM 1653 C C . SER B 1 29 ? 3.914 -4.242 6.902 1 98.5 29 SER B C 1
ATOM 1655 O O . SER B 1 29 ? 4.074 -5.363 6.41 1 98.5 29 SER B O 1
ATOM 1657 N N . PHE B 1 30 ? 4.848 -3.383 7.074 1 98.88 30 PHE B N 1
ATOM 1658 C CA . PHE B 1 30 ? 6.234 -3.684 6.742 1 98.88 30 PHE B CA 1
ATOM 1659 C C . PHE B 1 30 ? 7.191 -2.895 7.633 1 98.88 30 PHE B C 1
ATOM 1661 O O . PHE B 1 30 ? 6.984 -1.702 7.867 1 98.88 30 PHE B O 1
ATOM 1668 N N . LYS B 1 31 ? 8.125 -3.523 8.117 1 98.75 31 LYS B N 1
ATOM 1669 C CA . LYS B 1 31 ? 9.258 -2.926 8.82 1 98.75 31 LYS B CA 1
ATOM 1670 C C . LYS B 1 31 ? 10.578 -3.529 8.344 1 98.75 31 LYS B C 1
ATOM 1672 O O . LYS B 1 31 ? 10.797 -4.734 8.477 1 98.75 31 LYS B O 1
ATOM 1677 N N . ALA B 1 32 ? 11.445 -2.67 7.855 1 98.75 32 ALA B N 1
ATOM 1678 C CA . ALA B 1 32 ? 12.672 -3.135 7.219 1 98.75 32 ALA B CA 1
ATOM 1679 C C . ALA B 1 32 ? 13.516 -3.959 8.188 1 98.75 32 ALA B C 1
ATOM 1681 O O . ALA B 1 32 ? 14.039 -5.016 7.824 1 98.75 32 ALA B O 1
ATOM 1682 N N . SER B 1 33 ? 13.695 -3.471 9.406 1 98.69 33 SER B N 1
ATOM 1683 C CA . SER B 1 33 ? 14.531 -4.156 10.383 1 98.69 33 SER B CA 1
ATOM 1684 C C . SER B 1 33 ? 14.008 -5.559 10.68 1 98.69 33 SER B C 1
ATOM 1686 O O . SER B 1 33 ? 14.773 -6.523 10.68 1 98.69 33 SER B O 1
ATOM 1688 N N . GLU B 1 34 ? 12.695 -5.715 10.898 1 98.62 34 GLU B N 1
ATOM 1689 C CA . GLU B 1 34 ? 12.102 -7.016 11.188 1 98.62 34 GLU B CA 1
ATOM 1690 C C . GLU B 1 34 ? 12.148 -7.934 9.969 1 98.62 34 GLU B C 1
ATOM 1692 O O . GLU B 1 34 ? 12.367 -9.141 10.102 1 98.62 34 GLU B O 1
ATOM 1697 N N . PHE B 1 35 ? 11.938 -7.363 8.844 1 98.88 35 PHE B N 1
ATOM 1698 C CA . PHE B 1 35 ? 12 -8.109 7.594 1 98.88 35 PHE B CA 1
ATOM 1699 C C . PHE B 1 35 ? 13.383 -8.711 7.387 1 98.88 35 PHE B C 1
ATOM 1701 O O . PHE B 1 35 ? 13.508 -9.898 7.086 1 98.88 35 PHE B O 1
ATOM 1708 N N . GLU B 1 36 ? 14.398 -7.871 7.5 1 98.69 36 GLU B N 1
ATOM 1709 C CA . GLU B 1 36 ? 15.773 -8.32 7.312 1 98.69 36 GLU B CA 1
ATOM 1710 C C . GLU B 1 36 ? 16.141 -9.406 8.32 1 98.69 36 GLU B C 1
ATOM 1712 O O . GLU B 1 36 ? 16.812 -10.383 7.973 1 98.69 36 GLU B O 1
ATOM 1717 N N . LYS B 1 37 ? 15.742 -9.156 9.508 1 98.5 37 LYS B N 1
ATOM 1718 C CA . LYS B 1 37 ? 16.016 -10.148 10.539 1 98.5 37 LYS B CA 1
ATOM 1719 C C . LYS B 1 37 ? 15.398 -11.492 10.188 1 98.5 37 LYS B C 1
ATOM 1721 O O . LYS B 1 37 ? 16.031 -12.539 10.359 1 98.5 37 LYS B O 1
ATOM 1726 N N . ALA B 1 38 ? 14.172 -11.539 9.719 1 98.5 38 ALA B N 1
ATOM 1727 C CA . ALA B 1 38 ? 13.422 -12.773 9.477 1 98.5 38 ALA B CA 1
ATOM 1728 C C . ALA B 1 38 ? 13.875 -13.453 8.188 1 98.5 38 ALA B C 1
ATOM 1730 O O . ALA B 1 38 ? 13.922 -14.68 8.117 1 98.5 38 ALA B O 1
ATOM 1731 N N . THR B 1 39 ? 14.227 -12.688 7.148 1 98.38 39 THR B N 1
ATOM 1732 C CA . THR B 1 39 ? 14.43 -13.266 5.828 1 98.38 39 THR B CA 1
ATOM 1733 C C . THR B 1 39 ? 15.914 -13.305 5.48 1 98.38 39 THR B C 1
ATOM 1735 O O . THR B 1 39 ? 16.312 -14 4.539 1 98.38 39 THR B O 1
ATOM 1738 N N . GLY B 1 40 ? 16.703 -12.484 6.148 1 98.19 40 GLY B N 1
ATOM 1739 C CA . GLY B 1 40 ? 18.141 -12.438 5.918 1 98.19 40 GLY B CA 1
ATOM 1740 C C . GLY B 1 40 ? 18.531 -11.516 4.781 1 98.19 40 GLY B C 1
ATOM 1741 O O . GLY B 1 40 ? 19.672 -11.57 4.289 1 98.19 40 GLY B O 1
ATOM 1742 N N . ARG B 1 41 ? 17.594 -10.688 4.297 1 98.06 41 ARG B N 1
ATOM 1743 C CA . ARG B 1 41 ? 17.891 -9.789 3.186 1 98.06 41 ARG B CA 1
ATOM 1744 C C . ARG B 1 41 ? 17.062 -8.508 3.271 1 98.06 41 ARG B C 1
ATOM 1746 O O . ARG B 1 41 ? 16.031 -8.484 3.928 1 98.06 41 ARG B O 1
ATOM 1753 N N . ALA B 1 42 ? 17.562 -7.469 2.582 1 98.19 42 ALA B N 1
ATOM 1754 C CA . ALA B 1 42 ? 16.797 -6.23 2.443 1 98.19 42 ALA B CA 1
ATOM 1755 C C . ALA B 1 42 ? 15.805 -6.324 1.287 1 98.19 42 ALA B C 1
ATOM 1757 O O . ALA B 1 42 ? 15.922 -7.199 0.426 1 98.19 42 ALA B O 1
ATOM 1758 N N . LEU B 1 43 ? 14.766 -5.516 1.314 1 98.19 43 LEU B N 1
ATOM 1759 C CA . LEU B 1 43 ? 13.875 -5.332 0.169 1 98.19 43 LEU B CA 1
ATOM 1760 C C . LEU B 1 43 ? 14.211 -4.043 -0.574 1 98.19 43 LEU B C 1
ATOM 1762 O O . LEU B 1 43 ? 14.055 -2.947 -0.027 1 98.19 43 LEU B O 1
ATOM 1766 N N . ASP B 1 44 ? 14.703 -4.117 -1.74 1 97.06 44 ASP B N 1
ATOM 1767 C CA . ASP B 1 44 ? 14.992 -2.949 -2.566 1 97.06 44 ASP B CA 1
ATOM 1768 C C . ASP B 1 44 ? 13.75 -2.514 -3.348 1 97.06 44 ASP B C 1
ATOM 1770 O O . ASP B 1 44 ? 13.523 -2.973 -4.469 1 97.06 44 ASP B O 1
ATOM 1774 N N . LEU B 1 45 ? 13.008 -1.575 -2.854 1 98.75 45 LEU B N 1
ATOM 1775 C CA . LEU B 1 45 ? 11.758 -1.151 -3.484 1 98.75 45 LEU B CA 1
ATOM 1776 C C . LEU B 1 45 ? 12.031 -0.394 -4.777 1 98.75 45 LEU B C 1
ATOM 1778 O O . LEU B 1 45 ? 12.711 0.639 -4.766 1 98.75 45 LEU B O 1
ATOM 1782 N N . ARG B 1 46 ? 11.453 -0.877 -5.867 1 98.81 46 ARG B N 1
ATOM 1783 C CA . ARG B 1 46 ? 11.625 -0.195 -7.145 1 98.81 46 ARG B CA 1
ATOM 1784 C C . ARG B 1 46 ? 10.273 0.191 -7.742 1 98.81 46 ARG B C 1
ATOM 1786 O O . ARG B 1 46 ? 10.203 1.073 -8.602 1 98.81 46 ARG B O 1
ATOM 1793 N N . GLN B 1 47 ? 9.273 -0.485 -7.344 1 98.88 47 GLN B N 1
ATOM 1794 C CA . GLN B 1 47 ? 7.953 -0.226 -7.902 1 98.88 47 GLN B CA 1
ATOM 1795 C C . GLN B 1 47 ? 6.852 -0.674 -6.945 1 98.88 47 GLN B C 1
ATOM 1797 O O . GLN B 1 47 ? 7.031 -1.63 -6.188 1 98.88 47 GLN B O 1
ATOM 1802 N N . VAL B 1 48 ? 5.754 0.042 -6.828 1 98.88 48 VAL B N 1
ATOM 1803 C CA . VAL B 1 48 ? 4.543 -0.381 -6.129 1 98.88 48 VAL B CA 1
ATOM 1804 C C . VAL B 1 48 ? 3.387 -0.5 -7.117 1 98.88 48 VAL B C 1
ATOM 1806 O O . VAL B 1 48 ? 3.15 0.407 -7.918 1 98.88 48 VAL B O 1
ATOM 1809 N N . ASN B 1 49 ? 2.74 -1.594 -7.09 1 98.69 49 ASN B N 1
ATOM 1810 C CA . ASN B 1 49 ? 1.543 -1.825 -7.891 1 98.69 49 ASN B CA 1
ATOM 1811 C C . ASN B 1 49 ? 0.287 -1.862 -7.023 1 98.69 49 ASN B C 1
ATOM 1813 O O . ASN B 1 49 ? 0.356 -2.186 -5.836 1 98.69 49 ASN B O 1
ATOM 1817 N N . CYS B 1 50 ? -0.801 -1.477 -7.598 1 98.62 50 CYS B N 1
ATOM 1818 C CA . CYS B 1 50 ? -2.131 -1.633 -7.016 1 98.62 50 CYS B CA 1
ATOM 1819 C C . CYS B 1 50 ? -3.082 -2.293 -8.008 1 98.62 50 CYS B C 1
ATOM 1821 O O . CYS B 1 50 ? -3.174 -1.874 -9.164 1 98.62 50 CYS B O 1
ATOM 1823 N N . SER B 1 51 ? -3.74 -3.324 -7.621 1 98.44 51 SER B N 1
ATOM 1824 C CA . SER B 1 51 ? -4.715 -4.004 -8.469 1 98.44 51 SER B CA 1
ATOM 1825 C C . SER B 1 51 ? -6.059 -4.141 -7.758 1 98.44 51 SER B C 1
ATOM 1827 O O . SER B 1 51 ? -6.117 -4.57 -6.602 1 98.44 51 SER B O 1
ATOM 1829 N N . VAL B 1 52 ? -7.105 -3.752 -8.398 1 98.75 52 VAL B N 1
ATOM 1830 C CA . VAL B 1 52 ? -8.484 -3.979 -7.973 1 98.75 52 VAL B CA 1
ATOM 1831 C C . VAL B 1 52 ? -9.117 -5.066 -8.836 1 98.75 52 VAL B C 1
ATOM 1833 O O . VAL B 1 52 ? -9.016 -5.031 -10.062 1 98.75 52 VAL B O 1
ATOM 1836 N N . SER B 1 53 ? -9.781 -6.004 -8.219 1 98.88 53 SER B N 1
ATOM 1837 C CA . SER B 1 53 ? -10.328 -7.129 -8.977 1 98.88 53 SER B CA 1
ATOM 1838 C C . SER B 1 53 ? -11.773 -7.41 -8.578 1 98.88 53 SER B C 1
ATOM 1840 O O . SER B 1 53 ? -12.133 -7.305 -7.402 1 98.88 53 SER B O 1
ATOM 1842 N N . ALA B 1 54 ? -12.57 -7.766 -9.531 1 98.69 54 ALA B N 1
ATOM 1843 C CA . ALA B 1 54 ? -13.898 -8.32 -9.266 1 98.69 54 ALA B CA 1
ATOM 1844 C C . ALA B 1 54 ? -13.789 -9.734 -8.703 1 98.69 54 ALA B C 1
ATOM 1846 O O . ALA B 1 54 ? -12.758 -10.391 -8.844 1 98.69 54 ALA B O 1
ATOM 1847 N N . ALA B 1 55 ? -14.922 -10.164 -8.062 1 98.81 55 ALA B N 1
ATOM 1848 C CA . ALA B 1 55 ? -14.969 -11.539 -7.57 1 98.81 55 ALA B CA 1
ATOM 1849 C C . ALA B 1 55 ? -14.734 -12.531 -8.711 1 98.81 55 ALA B C 1
ATOM 1851 O O . ALA B 1 55 ? -15.305 -12.383 -9.797 1 98.81 55 ALA B O 1
ATOM 1852 N N . GLY B 1 56 ? -13.852 -13.484 -8.461 1 98.88 56 GLY B N 1
ATOM 1853 C CA . GLY B 1 56 ? -13.625 -14.539 -9.438 1 98.88 56 GLY B CA 1
ATOM 1854 C C . GLY B 1 56 ? -12.477 -14.234 -10.383 1 98.88 56 GLY B C 1
ATOM 1855 O O . GLY B 1 56 ? -12.039 -15.117 -11.125 1 98.88 56 GLY B O 1
ATOM 1856 N N . VAL B 1 57 ? -12.016 -13.023 -10.406 1 98.88 57 VAL B N 1
ATOM 1857 C CA . VAL B 1 57 ? -10.875 -12.695 -11.258 1 98.88 57 VAL B CA 1
ATOM 1858 C C . VAL B 1 57 ? -9.633 -13.43 -10.766 1 98.88 57 VAL B C 1
ATOM 1860 O O . VAL B 1 57 ? -9.258 -13.32 -9.602 1 98.88 57 VAL B O 1
ATOM 1863 N N . LEU B 1 58 ? -9.086 -14.234 -11.625 1 98.88 58 LEU B N 1
ATOM 1864 C CA . LEU B 1 58 ? -7.816 -14.922 -11.398 1 98.88 58 LEU B CA 1
ATOM 1865 C C . LEU B 1 58 ? -6.695 -14.281 -12.211 1 98.88 58 LEU B C 1
ATOM 1867 O O . LEU B 1 58 ? -6.672 -14.398 -13.438 1 98.88 58 LEU B O 1
ATOM 1871 N N . ARG B 1 59 ? -5.875 -13.523 -11.57 1 98.56 59 ARG B N 1
ATOM 1872 C CA . ARG B 1 59 ? -4.613 -13.125 -12.188 1 98.56 59 ARG B CA 1
ATOM 1873 C C . ARG B 1 59 ? -3.584 -14.25 -12.109 1 98.56 59 ARG B C 1
ATOM 1875 O O . ARG B 1 59 ? -3.076 -14.555 -11.031 1 98.56 59 ARG B O 1
ATOM 1882 N N . GLY B 1 60 ? -3.295 -14.781 -13.211 1 98.31 60 GL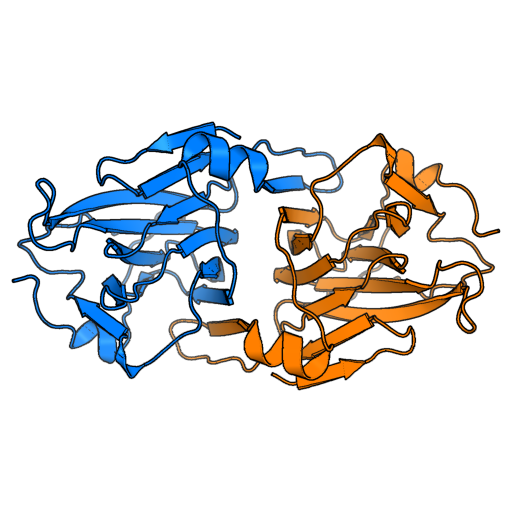Y B N 1
ATOM 1883 C CA . GLY B 1 60 ? -2.609 -16.062 -13.312 1 98.31 60 GLY B CA 1
ATOM 1884 C C . GLY B 1 60 ? -1.214 -16.031 -12.719 1 98.31 60 GLY B C 1
ATOM 1885 O O . GLY B 1 60 ? -0.855 -15.102 -11.992 1 98.31 60 GLY B O 1
ATOM 1886 N N . ILE B 1 61 ? -0.469 -17.172 -12.906 1 98.81 61 ILE B N 1
ATOM 1887 C CA . ILE B 1 61 ? 0.864 -17.297 -12.328 1 98.81 61 ILE B CA 1
ATOM 1888 C C . ILE B 1 61 ? 1.864 -16.5 -13.148 1 98.81 61 ILE B C 1
ATOM 1890 O O . ILE B 1 61 ? 2.227 -16.891 -14.266 1 98.81 61 ILE B O 1
ATOM 1894 N N . HIS B 1 62 ? 2.289 -15.414 -12.602 1 98.62 62 HIS B N 1
ATOM 1895 C CA . HIS B 1 62 ? 3.273 -14.547 -13.234 1 98.62 62 HIS B CA 1
ATOM 1896 C C . HIS B 1 62 ? 4.617 -14.617 -12.516 1 98.62 62 HIS B C 1
ATOM 1898 O O . HIS B 1 62 ? 4.664 -14.758 -11.297 1 98.62 62 HIS B O 1
ATOM 1904 N N . TYR B 1 63 ? 5.688 -14.539 -13.266 1 98.25 63 TYR B N 1
ATOM 1905 C CA . TYR B 1 63 ? 7.02 -14.43 -12.68 1 98.25 63 TYR B CA 1
ATOM 1906 C C . TYR B 1 63 ? 7.965 -13.68 -13.609 1 98.25 63 TYR B C 1
ATOM 1908 O O . TYR B 1 63 ? 7.652 -13.469 -14.789 1 98.25 63 TYR B O 1
ATOM 1916 N N . THR B 1 64 ? 8.992 -13.188 -13.07 1 98.19 64 THR B N 1
ATOM 1917 C CA . THR B 1 64 ? 10.078 -12.555 -13.805 1 98.19 64 THR B CA 1
ATOM 1918 C C . THR B 1 64 ? 11.25 -13.516 -13.969 1 98.19 64 THR B C 1
ATOM 1920 O O . THR B 1 64 ? 11.703 -14.125 -12.992 1 98.19 64 THR B O 1
ATOM 1923 N N . GLU B 1 65 ? 11.664 -13.57 -15.234 1 97.62 65 GLU B N 1
ATOM 1924 C CA . GLU B 1 65 ? 12.844 -14.398 -15.453 1 97.62 65 GLU B CA 1
ATOM 1925 C C . GLU B 1 65 ? 13.945 -14.07 -14.445 1 97.62 65 GLU B C 1
ATOM 1927 O O . GLU B 1 65 ? 14.195 -12.898 -14.141 1 97.62 65 GLU B O 1
ATOM 1932 N N . ASP B 1 66 ? 14.578 -15.18 -14 1 96.31 66 ASP B N 1
ATOM 1933 C CA . ASP B 1 66 ? 15.609 -15.055 -12.977 1 96.31 66 ASP B CA 1
ATOM 1934 C C . ASP B 1 66 ? 16.922 -15.695 -13.438 1 96.31 66 ASP B C 1
ATOM 1936 O O . ASP B 1 66 ? 17.016 -16.922 -13.539 1 96.31 66 ASP B O 1
ATOM 1940 N N . PRO B 1 67 ? 18 -14.805 -13.648 1 95.31 67 PRO B N 1
ATOM 1941 C CA . PRO B 1 67 ? 18.078 -13.375 -13.352 1 95.31 67 PRO B CA 1
ATOM 1942 C C . PRO B 1 67 ? 17.359 -12.523 -14.391 1 95.31 67 PRO B C 1
ATOM 1944 O O . PRO B 1 67 ? 17.188 -12.945 -15.539 1 95.31 67 PRO B O 1
ATOM 1947 N N . PRO B 1 68 ? 16.984 -11.273 -13.992 1 96.56 68 PRO B N 1
ATOM 1948 C CA . PRO B 1 68 ? 17.297 -10.672 -12.695 1 96.56 68 PRO B CA 1
ATOM 1949 C C . PRO B 1 68 ? 16.281 -11.047 -11.617 1 96.56 68 PRO B C 1
ATOM 1951 O O . PRO B 1 68 ? 16.547 -10.867 -10.422 1 96.56 68 PRO B O 1
ATOM 1954 N N . GLY B 1 69 ? 15.109 -11.594 -11.961 1 97.44 69 GLY B N 1
ATOM 1955 C CA . GLY B 1 69 ? 14.055 -11.906 -11.008 1 97.44 69 GLY B CA 1
ATOM 1956 C C . GLY B 1 69 ? 13.391 -10.672 -10.422 1 97.44 69 GLY B C 1
ATOM 1957 O O . GLY B 1 69 ? 13.852 -9.555 -10.641 1 97.44 69 GLY B O 1
ATOM 1958 N N . GLN B 1 70 ? 12.352 -10.898 -9.656 1 98.5 70 GLN B N 1
ATOM 1959 C CA . GLN B 1 70 ? 11.648 -9.844 -8.938 1 98.5 70 GLN B CA 1
ATOM 1960 C C . GLN B 1 70 ? 10.977 -10.391 -7.684 1 98.5 70 GLN B C 1
ATOM 1962 O O . GLN B 1 70 ? 10.195 -11.344 -7.758 1 98.5 70 GLN B O 1
ATOM 1967 N N . ALA B 1 71 ? 11.32 -9.852 -6.547 1 98.75 71 ALA B N 1
ATOM 1968 C CA . ALA B 1 71 ? 10.617 -10.172 -5.309 1 98.75 71 ALA B CA 1
ATOM 1969 C C . ALA B 1 71 ? 9.367 -9.312 -5.148 1 98.75 71 ALA B C 1
ATOM 1971 O O . ALA B 1 71 ? 9.297 -8.203 -5.684 1 98.75 71 ALA B O 1
ATOM 1972 N N . LYS B 1 72 ? 8.383 -9.828 -4.473 1 98.81 72 LYS B N 1
ATOM 1973 C CA . LYS B 1 72 ? 7.121 -9.133 -4.246 1 98.81 72 LYS B CA 1
ATOM 1974 C C . LYS B 1 72 ? 6.711 -9.211 -2.775 1 98.81 72 LYS B C 1
ATOM 1976 O O . LYS B 1 72 ? 6.883 -10.25 -2.131 1 98.81 72 LYS B O 1
ATOM 1981 N N . TYR B 1 73 ? 6.289 -8.172 -2.215 1 98.94 73 TYR B N 1
ATOM 1982 C CA . TYR B 1 73 ? 5.645 -8.094 -0.911 1 98.94 73 TYR B CA 1
ATOM 1983 C C . TYR B 1 73 ? 4.195 -7.641 -1.047 1 98.94 73 TYR B C 1
ATOM 1985 O O . TYR B 1 73 ? 3.926 -6.465 -1.295 1 98.94 73 TYR B O 1
ATOM 1993 N N . VAL B 1 74 ? 3.227 -8.555 -0.849 1 98.94 74 VAL B N 1
ATOM 1994 C CA . VAL B 1 74 ? 1.838 -8.367 -1.256 1 98.94 74 VAL B CA 1
ATOM 1995 C C . VAL B 1 74 ? 0.959 -8.18 -0.022 1 98.94 74 VAL B C 1
ATOM 1997 O O . VAL B 1 74 ? 1.06 -8.938 0.942 1 98.94 74 VAL B O 1
ATOM 2000 N N . THR B 1 75 ? 0.138 -7.188 -0.011 1 98.75 75 THR B N 1
ATOM 2001 C CA . THR B 1 75 ? -0.831 -6.949 1.052 1 98.75 75 THR B CA 1
ATOM 2002 C C . THR B 1 75 ? -2.219 -6.695 0.471 1 98.75 75 THR B C 1
ATOM 2004 O O . THR B 1 75 ? -2.373 -5.914 -0.468 1 98.75 75 THR B O 1
ATOM 2007 N N . CYS B 1 76 ? -3.24 -7.371 0.993 1 98.62 76 CYS B N 1
ATOM 2008 C CA . CYS B 1 76 ? -4.625 -7.07 0.643 1 98.62 76 CYS B CA 1
ATOM 2009 C C . CYS B 1 76 ? -5.184 -5.965 1.528 1 98.62 76 CYS B C 1
ATOM 2011 O O . CYS B 1 76 ? -5.301 -6.137 2.744 1 98.62 76 CYS B O 1
ATOM 2013 N N . VAL B 1 77 ? -5.629 -4.91 0.912 1 98 77 VAL B N 1
ATOM 2014 C CA . VAL B 1 77 ? -6.043 -3.752 1.693 1 98 77 VAL B CA 1
ATOM 2015 C C . VAL B 1 77 ? -7.566 -3.678 1.744 1 98 77 VAL B C 1
ATOM 2017 O O . VAL B 1 77 ? -8.133 -3.012 2.613 1 98 77 VAL B O 1
ATOM 2020 N N . ARG B 1 78 ? -8.211 -4.254 0.837 1 98.19 78 ARG B N 1
ATOM 2021 C CA . ARG B 1 78 ? -9.672 -4.34 0.765 1 98.19 78 ARG B CA 1
ATOM 2022 C C . ARG B 1 78 ? -10.109 -5.695 0.223 1 98.19 78 ARG B C 1
ATOM 2024 O O . ARG B 1 78 ? -9.5 -6.227 -0.709 1 98.19 78 ARG B O 1
ATOM 2031 N N . GLY B 1 79 ? -11.188 -6.23 0.8 1 98.5 79 GLY B N 1
ATOM 2032 C CA . GLY B 1 79 ? -11.719 -7.5 0.324 1 98.5 79 GLY B CA 1
ATOM 2033 C C . GLY B 1 79 ? -10.859 -8.688 0.715 1 98.5 79 GLY B C 1
ATOM 2034 O O . GLY B 1 79 ? -10.453 -8.812 1.871 1 98.5 79 GLY B O 1
ATOM 2035 N N . ALA B 1 80 ? -10.703 -9.594 -0.315 1 98.81 80 ALA B N 1
ATOM 2036 C CA . ALA B 1 80 ? -9.977 -10.828 -0.015 1 98.81 80 ALA B CA 1
ATOM 2037 C C . ALA B 1 80 ? -9.445 -11.477 -1.29 1 98.81 80 ALA B C 1
ATOM 2039 O O . ALA B 1 80 ? -10.109 -11.453 -2.328 1 98.81 80 ALA B O 1
ATOM 2040 N N . PHE B 1 81 ? -8.305 -12.07 -1.128 1 98.88 81 PHE B N 1
ATOM 2041 C CA . PHE B 1 81 ? -7.66 -12.852 -2.174 1 98.88 81 PHE B CA 1
ATOM 2042 C C . PHE B 1 81 ? -7.129 -14.164 -1.612 1 98.88 81 PHE B C 1
ATOM 2044 O O . PHE B 1 81 ? -6.637 -14.211 -0.482 1 98.88 81 PHE B O 1
ATOM 2051 N N . LEU B 1 82 ? -7.258 -15.211 -2.383 1 98.94 82 LEU B N 1
ATOM 2052 C CA . LEU B 1 82 ? -6.258 -16.266 -2.201 1 98.94 82 LEU B CA 1
ATOM 2053 C C . LEU B 1 82 ? -4.977 -15.93 -2.957 1 98.94 82 LEU B C 1
ATOM 2055 O O . LEU B 1 82 ? -4.992 -15.789 -4.184 1 98.94 82 LEU B O 1
ATOM 2059 N N . ASP B 1 83 ? -3.941 -15.773 -2.25 1 98.88 83 ASP B N 1
ATOM 2060 C CA . ASP B 1 83 ? -2.623 -15.5 -2.814 1 98.88 83 ASP B CA 1
ATOM 2061 C C . ASP B 1 83 ? -1.791 -16.781 -2.902 1 98.88 83 ASP B C 1
ATOM 2063 O O . ASP B 1 83 ? -1.593 -17.469 -1.9 1 98.88 83 ASP B O 1
ATOM 2067 N N . VAL B 1 84 ? -1.275 -17.094 -4.074 1 98.94 84 VAL B N 1
ATOM 2068 C CA . VAL B 1 84 ? -0.62 -18.375 -4.316 1 98.94 84 VAL B CA 1
ATOM 2069 C C . VAL B 1 84 ? 0.821 -18.141 -4.766 1 98.94 84 VAL B C 1
ATOM 2071 O O . VAL B 1 84 ? 1.088 -17.25 -5.578 1 98.94 84 VAL B O 1
ATOM 2074 N N . VAL B 1 85 ? 1.697 -18.906 -4.219 1 98.94 85 VAL B N 1
ATOM 2075 C CA . VAL B 1 85 ? 3.102 -18.922 -4.613 1 98.94 85 VAL B CA 1
ATOM 2076 C C . VAL B 1 85 ? 3.477 -20.297 -5.16 1 98.94 85 VAL B C 1
ATOM 2078 O O . VAL B 1 85 ? 3.029 -21.312 -4.637 1 98.94 85 VAL B O 1
ATOM 2081 N N . VAL B 1 86 ? 4.238 -20.328 -6.227 1 98.94 86 VAL B N 1
ATOM 2082 C CA . VAL B 1 86 ? 4.711 -21.562 -6.848 1 98.94 86 VAL B CA 1
ATOM 2083 C C . VAL B 1 86 ? 6.227 -21.516 -6.996 1 98.94 86 VAL B C 1
ATOM 2085 O O . VAL B 1 86 ? 6.785 -20.516 -7.469 1 98.94 86 VAL B O 1
ATOM 2088 N N . ASP B 1 87 ? 6.895 -22.594 -6.602 1 98.81 87 ASP B N 1
ATOM 2089 C CA . ASP B 1 87 ? 8.328 -22.672 -6.844 1 98.81 87 ASP B CA 1
ATOM 2090 C C . ASP B 1 87 ? 8.625 -23.031 -8.305 1 98.81 87 ASP B C 1
ATOM 2092 O O . ASP B 1 87 ? 8.344 -24.141 -8.742 1 98.81 87 ASP B O 1
ATOM 2096 N N . LEU B 1 88 ? 9.219 -22.078 -9 1 98.31 88 LEU B N 1
ATOM 2097 C CA . LEU B 1 88 ? 9.5 -22.281 -10.414 1 98.31 88 LEU B CA 1
ATOM 2098 C C . LEU B 1 88 ? 11.008 -22.297 -10.672 1 98.31 88 LEU B C 1
ATOM 2100 O O . LEU B 1 88 ? 11.445 -22.156 -11.812 1 98.31 88 LEU B O 1
ATOM 2104 N N . ARG B 1 89 ? 11.812 -22.328 -9.641 1 97.75 89 ARG B N 1
ATOM 2105 C CA . ARG B 1 89 ? 13.266 -22.312 -9.773 1 97.75 89 ARG B CA 1
ATOM 2106 C C . ARG B 1 89 ? 13.797 -23.656 -10.258 1 97.75 89 ARG B C 1
ATOM 2108 O O . ARG B 1 89 ? 13.633 -24.672 -9.586 1 97.75 89 ARG B O 1
ATOM 2115 N N . PRO B 1 90 ? 14.438 -23.5 -11.344 1 95.19 90 PRO B N 1
ATOM 2116 C CA . PRO B 1 90 ? 14.969 -24.766 -11.852 1 95.19 90 PRO B CA 1
ATOM 2117 C C . PRO B 1 90 ? 15.945 -25.422 -10.883 1 95.19 90 PRO B C 1
ATOM 2119 O O . PRO B 1 90 ? 16.828 -24.75 -10.328 1 95.19 90 PRO B O 1
ATOM 2122 N N . GLY B 1 91 ? 15.805 -26.719 -10.695 1 95.31 91 GLY B N 1
ATOM 2123 C CA . GLY B 1 91 ? 16.719 -27.469 -9.844 1 95.31 91 GLY B CA 1
ATOM 2124 C C . GLY B 1 91 ? 16.312 -27.453 -8.383 1 95.31 91 GLY B C 1
ATOM 2125 O O . GLY B 1 91 ? 16.906 -28.172 -7.562 1 95.31 91 GLY B O 1
ATOM 2126 N N . SER B 1 92 ? 15.391 -26.625 -8.055 1 97.44 92 SER B N 1
ATOM 2127 C CA . SER B 1 92 ? 14.914 -26.594 -6.676 1 97.44 92 SER B CA 1
ATOM 2128 C C . SER B 1 92 ? 14.32 -27.938 -6.266 1 97.44 92 SER B C 1
ATOM 2130 O O . SER B 1 92 ? 13.609 -28.578 -7.043 1 97.44 92 SER B O 1
ATOM 2132 N N . PRO B 1 93 ? 14.57 -28.359 -5.008 1 98 93 PRO B N 1
ATOM 2133 C CA . PRO B 1 93 ? 13.93 -29.594 -4.52 1 98 93 PRO B CA 1
ATOM 2134 C C . PRO B 1 93 ? 12.414 -29.469 -4.402 1 98 93 PRO B C 1
ATOM 2136 O O . PRO B 1 93 ? 11.719 -30.469 -4.273 1 98 93 PRO B O 1
ATOM 2139 N N . THR B 1 94 ? 11.914 -28.266 -4.414 1 98.44 94 THR B N 1
ATOM 2140 C CA . THR B 1 94 ? 10.477 -28.047 -4.285 1 98.44 94 THR B CA 1
ATOM 2141 C C . THR B 1 94 ? 9.891 -27.5 -5.582 1 98.44 94 THR B C 1
ATOM 2143 O O . THR B 1 94 ? 8.867 -26.812 -5.562 1 98.44 94 THR B O 1
ATOM 2146 N N . TYR B 1 95 ? 10.609 -27.75 -6.641 1 98.25 95 TYR B N 1
ATOM 2147 C CA . TYR B 1 95 ? 10.102 -27.312 -7.934 1 98.25 95 TYR B CA 1
ATOM 2148 C C . TYR B 1 95 ? 8.68 -27.797 -8.156 1 98.25 95 TYR B C 1
ATOM 2150 O O . TYR B 1 95 ? 8.391 -29 -8 1 98.25 95 TYR B O 1
ATOM 2158 N N . GLY B 1 96 ? 7.77 -26.859 -8.43 1 98.19 96 GLY B N 1
ATOM 2159 C CA . GLY B 1 96 ? 6.387 -27.203 -8.719 1 98.19 96 GLY B CA 1
ATOM 2160 C C . GLY B 1 96 ? 5.504 -27.203 -7.48 1 98.19 96 GLY B C 1
ATOM 2161 O O . GLY B 1 96 ? 4.277 -27.234 -7.59 1 98.19 96 GLY B O 1
ATOM 2162 N N . ARG B 1 97 ? 6.176 -27.188 -6.363 1 98.44 97 ARG B N 1
ATOM 2163 C CA . ARG B 1 97 ? 5.391 -27.078 -5.141 1 98.44 97 ARG B CA 1
ATOM 2164 C C . ARG B 1 97 ? 4.73 -25.703 -5.027 1 98.44 97 ARG B C 1
ATOM 2166 O O . ARG B 1 97 ? 5.324 -24.703 -5.402 1 98.44 97 ARG B O 1
ATOM 2173 N N . TRP B 1 98 ? 3.543 -25.703 -4.512 1 98.88 98 TRP B N 1
ATOM 2174 C CA . TRP B 1 98 ? 2.867 -24.438 -4.285 1 98.88 98 TRP B CA 1
ATOM 2175 C C . TRP B 1 98 ? 2.352 -24.344 -2.854 1 98.88 98 TRP B C 1
ATOM 2177 O O . TRP B 1 98 ? 2.271 -25.359 -2.148 1 98.88 98 TRP B O 1
ATOM 2187 N N . ASP B 1 99 ? 2.109 -23.188 -2.387 1 98.88 99 ASP B N 1
ATOM 2188 C CA . ASP B 1 99 ? 1.453 -22.844 -1.131 1 98.88 99 ASP B CA 1
ATOM 2189 C C . ASP B 1 99 ? 0.553 -21.625 -1.304 1 98.88 99 ASP B C 1
ATOM 2191 O O . ASP B 1 99 ? 0.558 -20.984 -2.359 1 98.88 99 ASP B O 1
ATOM 2195 N N . SER B 1 100 ? -0.318 -21.344 -0.362 1 98.88 100 SER B N 1
ATOM 2196 C CA . SER B 1 100 ? -1.231 -20.219 -0.497 1 98.88 100 SER B CA 1
ATOM 2197 C C . SER B 1 100 ? -1.536 -19.594 0.858 1 98.88 100 SER B C 1
ATOM 2199 O O . SER B 1 100 ? -1.348 -20.219 1.898 1 98.88 100 SER B O 1
ATOM 2201 N N . VAL B 1 101 ? -1.848 -18.359 0.852 1 98.75 101 VAL B N 1
ATOM 2202 C CA . VAL B 1 101 ? -2.252 -17.594 2.02 1 98.75 101 VAL B CA 1
ATOM 2203 C C . VAL B 1 101 ? -3.525 -16.812 1.705 1 98.75 101 VAL B C 1
ATOM 2205 O O . VAL B 1 101 ? -3.631 -16.172 0.65 1 98.75 101 VAL B O 1
ATOM 2208 N N . LEU B 1 102 ? -4.559 -16.906 2.574 1 98.75 102 LEU B N 1
ATOM 2209 C CA . LEU B 1 102 ? -5.676 -15.977 2.488 1 98.75 102 LEU B CA 1
ATOM 2210 C C . LEU B 1 102 ? -5.254 -14.578 2.936 1 98.75 102 LEU B C 1
ATOM 2212 O O . LEU B 1 102 ? -4.859 -14.383 4.086 1 98.75 102 LEU B O 1
ATOM 2216 N N . LEU B 1 103 ? -5.246 -13.68 2.021 1 98.81 103 LEU B N 1
ATOM 2217 C CA . LEU B 1 103 ? -5.035 -12.266 2.324 1 98.81 103 LEU B CA 1
ATOM 2218 C C . LEU B 1 103 ? -6.355 -11.5 2.299 1 98.81 103 LEU B C 1
ATOM 2220 O O . LEU B 1 103 ? -7.086 -11.547 1.305 1 98.81 103 LEU B O 1
ATOM 2224 N N . ASP B 1 104 ? -6.648 -10.82 3.393 1 98.69 104 ASP B N 1
ATOM 2225 C CA . ASP B 1 104 ? -7.926 -10.117 3.441 1 98.69 104 ASP B CA 1
ATOM 2226 C C . ASP B 1 104 ? -7.836 -8.867 4.309 1 98.69 104 ASP B C 1
ATOM 2228 O O . ASP B 1 104 ? -6.754 -8.516 4.789 1 98.69 104 ASP B O 1
ATOM 2232 N N . ASP B 1 105 ? -8.914 -8.094 4.383 1 98.12 105 ASP B N 1
ATOM 2233 C CA . ASP B 1 105 ? -8.93 -6.836 5.113 1 98.12 105 ASP B CA 1
ATOM 2234 C C . ASP B 1 105 ? -9.391 -7.043 6.555 1 98.12 105 ASP B C 1
ATOM 2236 O O . ASP B 1 105 ? -9.883 -6.109 7.195 1 98.12 105 ASP B O 1
ATOM 2240 N N . VAL B 1 106 ? -9.266 -8.25 7.07 1 97.25 106 VAL B N 1
ATOM 2241 C CA . VAL B 1 106 ? -9.602 -8.562 8.461 1 97.25 106 VAL B CA 1
ATOM 2242 C C . VAL B 1 106 ? -8.328 -8.898 9.234 1 97.25 106 VAL B C 1
ATOM 2244 O O . VAL B 1 106 ? -7.93 -8.156 10.133 1 97.25 106 VAL B O 1
ATOM 2247 N N . ASP B 1 107 ? -7.648 -9.969 8.766 1 96.94 107 ASP B N 1
ATOM 2248 C CA . ASP B 1 107 ? -6.395 -10.352 9.406 1 96.94 107 ASP B CA 1
ATOM 2249 C C . ASP B 1 107 ? -5.234 -9.5 8.898 1 96.94 107 ASP B C 1
ATOM 2251 O O . ASP B 1 107 ? -4.223 -9.344 9.586 1 96.94 107 ASP B O 1
ATOM 2255 N N . ARG B 1 108 ? -5.375 -9.039 7.648 1 97.88 108 ARG B N 1
ATOM 2256 C CA . ARG B 1 108 ? -4.445 -8.109 7.012 1 97.88 108 ARG B CA 1
ATOM 2257 C C . ARG B 1 108 ? -3.027 -8.672 7.016 1 97.88 108 ARG B C 1
ATOM 2259 O O . ARG B 1 108 ? -2.072 -7.949 7.316 1 97.88 108 ARG B O 1
ATOM 2266 N N . ARG B 1 109 ? -2.902 -9.922 6.738 1 98.5 109 ARG B N 1
ATOM 2267 C CA . ARG B 1 109 ? -1.591 -10.531 6.539 1 98.5 109 ARG B CA 1
ATOM 2268 C C . ARG B 1 109 ? -0.968 -10.078 5.223 1 98.5 109 ARG B C 1
ATOM 2270 O O . ARG B 1 109 ? -1.66 -9.539 4.359 1 98.5 109 ARG B O 1
ATOM 2277 N N . SER B 1 110 ? 0.328 -10.234 5.16 1 98.88 110 SER B N 1
ATOM 2278 C CA . SER B 1 110 ? 1.07 -10.023 3.92 1 98.88 110 SER B CA 1
ATOM 2279 C C . SER B 1 110 ? 1.807 -11.289 3.494 1 98.88 110 SER B C 1
ATOM 2281 O O . SER B 1 110 ? 2.01 -12.203 4.305 1 98.88 110 SER B O 1
ATOM 2283 N N . MET B 1 111 ? 2.133 -11.344 2.25 1 98.94 111 MET B N 1
ATOM 2284 C CA . MET B 1 111 ? 2.996 -12.414 1.761 1 98.94 111 MET B CA 1
ATOM 2285 C C . MET B 1 111 ? 4.223 -11.852 1.054 1 98.94 111 MET B C 1
ATOM 2287 O O . MET B 1 111 ? 4.109 -10.906 0.265 1 98.94 111 MET B O 1
ATOM 2291 N N . PHE B 1 112 ? 5.387 -12.328 1.374 1 98.94 112 PHE B N 1
ATOM 2292 C CA . PHE B 1 112 ? 6.621 -12.031 0.659 1 98.94 112 PHE B CA 1
ATOM 2293 C C . PHE B 1 112 ? 7.035 -13.211 -0.219 1 98.94 112 PHE B C 1
ATOM 2295 O O . PHE B 1 112 ? 7.004 -14.359 0.219 1 98.94 112 PHE B O 1
ATOM 2302 N N . LEU B 1 113 ? 7.379 -12.93 -1.5 1 98.81 113 LEU B N 1
ATOM 2303 C CA . LEU B 1 113 ? 7.891 -13.906 -2.453 1 98.81 113 LEU B CA 1
ATOM 2304 C C . LEU B 1 113 ? 9.258 -13.492 -2.977 1 98.81 113 LEU B C 1
ATOM 2306 O O . LEU B 1 113 ? 9.422 -12.383 -3.494 1 98.81 113 LEU B O 1
ATOM 2310 N N . SER B 1 114 ? 10.195 -14.383 -2.912 1 98.75 114 SER B N 1
ATOM 2311 C CA . SER B 1 114 ? 11.539 -14.125 -3.432 1 98.75 114 SER B CA 1
ATOM 2312 C C . SER B 1 114 ? 11.578 -14.266 -4.949 1 98.75 114 SER B C 1
ATOM 2314 O O . SER B 1 114 ? 10.609 -14.727 -5.562 1 98.75 114 SER B O 1
ATOM 2316 N N . GLU B 1 115 ? 12.703 -13.82 -5.539 1 98.25 115 GLU B N 1
ATOM 2317 C CA . GLU B 1 115 ? 12.93 -13.992 -6.969 1 98.25 115 GLU B CA 1
ATOM 2318 C C . GLU B 1 115 ? 12.859 -15.461 -7.367 1 98.25 115 GLU B C 1
ATOM 2320 O O . GLU B 1 115 ? 13.281 -16.344 -6.609 1 98.25 115 GLU B O 1
ATOM 2325 N N . GLY B 1 116 ? 12.336 -15.68 -8.57 1 98.06 116 GLY B N 1
ATOM 2326 C CA . GLY B 1 116 ? 12.266 -17.031 -9.102 1 98.06 116 GLY B CA 1
ATOM 2327 C C . GLY B 1 116 ? 10.953 -17.719 -8.789 1 98.06 116 GLY B C 1
ATOM 2328 O O . GLY B 1 116 ? 10.656 -18.781 -9.344 1 98.06 116 GLY B O 1
ATOM 2329 N N . LEU B 1 117 ? 10.164 -17.188 -7.906 1 98.75 117 LEU B N 1
ATOM 2330 C CA . LEU B 1 117 ? 8.875 -17.781 -7.543 1 98.75 117 LEU B CA 1
ATOM 2331 C C . LEU B 1 117 ? 7.754 -17.203 -8.398 1 98.75 117 LEU B C 1
ATOM 2333 O O . LEU B 1 117 ? 7.805 -16.031 -8.797 1 98.75 117 LEU B O 1
ATOM 2337 N N . GLY B 1 118 ? 6.777 -18.062 -8.742 1 98.81 118 GLY B N 1
ATOM 2338 C CA . GLY B 1 118 ? 5.566 -17.609 -9.406 1 98.81 118 GLY B CA 1
ATOM 2339 C C . GLY B 1 118 ? 4.512 -17.094 -8.453 1 98.81 118 GLY B C 1
ATOM 2340 O O . GLY B 1 118 ? 4.414 -17.547 -7.312 1 98.81 118 GLY B O 1
ATOM 2341 N N . HIS B 1 119 ? 3.715 -16.188 -8.883 1 98.88 119 HIS B N 1
ATOM 2342 C CA . HIS B 1 119 ? 2.717 -15.523 -8.055 1 98.88 119 HIS B CA 1
ATOM 2343 C C . HIS B 1 119 ? 1.365 -15.469 -8.758 1 98.88 119 HIS B C 1
ATOM 2345 O O . HIS B 1 119 ? 1.281 -15.047 -9.914 1 98.88 119 HIS B O 1
ATOM 2351 N N . ALA B 1 120 ? 0.31 -15.883 -8.109 1 98.94 120 ALA B N 1
ATOM 2352 C CA . ALA B 1 120 ? -1.062 -15.766 -8.594 1 98.94 120 ALA B CA 1
ATOM 2353 C C . ALA B 1 120 ? -2.004 -15.305 -7.488 1 98.94 120 ALA B C 1
ATOM 2355 O O . ALA B 1 120 ? -1.761 -15.57 -6.309 1 98.94 120 ALA B O 1
ATOM 2356 N N . ILE B 1 121 ? -3.062 -14.633 -7.879 1 98.88 121 ILE B N 1
ATOM 2357 C CA . ILE B 1 121 ? -4.059 -14.234 -6.887 1 98.88 121 ILE B CA 1
ATOM 2358 C C . ILE B 1 121 ? -5.461 -14.445 -7.453 1 98.88 121 ILE B C 1
ATOM 2360 O O . ILE B 1 121 ? -5.711 -14.172 -8.633 1 98.88 121 ILE B O 1
ATOM 2364 N N . LEU B 1 122 ? -6.34 -14.938 -6.648 1 98.94 122 LEU B N 1
ATOM 2365 C CA . LEU B 1 122 ? -7.758 -15.078 -6.965 1 98.94 122 LEU B CA 1
ATOM 2366 C C . LEU B 1 122 ? -8.602 -14.188 -6.062 1 98.94 122 LEU B C 1
ATOM 2368 O O . LEU B 1 122 ? -8.578 -14.336 -4.836 1 98.94 122 LEU B O 1
ATOM 2372 N N . SER B 1 123 ? -9.359 -13.312 -6.668 1 98.94 123 SER B N 1
ATOM 2373 C CA . SER B 1 123 ? -10.242 -12.43 -5.914 1 98.94 123 SER B CA 1
ATOM 2374 C C . SER B 1 123 ? -11.461 -13.18 -5.395 1 98.94 123 SER B C 1
ATOM 2376 O O . SER B 1 123 ? -12.172 -13.836 -6.168 1 98.94 123 SER B O 1
ATOM 2378 N N . LEU B 1 124 ? -11.758 -13.016 -4.137 1 98.94 124 LEU B N 1
ATOM 2379 C CA . LEU B 1 124 ? -12.852 -13.758 -3.514 1 98.94 124 LEU B CA 1
ATOM 2380 C C . LEU B 1 124 ? -14.055 -12.852 -3.268 1 98.94 124 LEU B C 1
ATOM 2382 O O . LEU B 1 124 ? -15.062 -13.289 -2.721 1 98.94 124 LEU B O 1
ATOM 2386 N N . GLU B 1 125 ? -13.898 -11.641 -3.574 1 98.69 125 GLU B N 1
ATOM 2387 C CA . GLU B 1 125 ? -14.914 -10.617 -3.357 1 98.69 125 GLU B CA 1
ATOM 2388 C C . GLU B 1 125 ? -14.773 -9.477 -4.363 1 98.69 125 GLU B C 1
ATOM 2390 O O . GLU B 1 125 ? -13.672 -9.164 -4.809 1 98.69 125 GLU B O 1
ATOM 2395 N N . ASP B 1 126 ? -15.953 -8.812 -4.734 1 98.44 126 ASP B N 1
ATOM 2396 C CA . ASP B 1 126 ? -15.891 -7.645 -5.609 1 98.44 126 ASP B CA 1
ATOM 2397 C C . ASP B 1 126 ? -15.055 -6.531 -4.98 1 98.44 126 ASP B C 1
ATOM 2399 O O . ASP B 1 126 ? -15.117 -6.309 -3.77 1 98.44 126 ASP B O 1
ATOM 2403 N N . HIS B 1 127 ? -14.25 -5.855 -5.789 1 98.06 127 HIS B N 1
ATOM 2404 C CA . HIS B 1 127 ? -13.469 -4.676 -5.438 1 98.06 127 HIS B CA 1
ATOM 2405 C C . HIS B 1 127 ? -12.312 -5.035 -4.512 1 98.06 127 HIS B C 1
ATOM 2407 O O . HIS B 1 127 ? -11.781 -4.168 -3.818 1 98.06 127 HIS B O 1
ATOM 2413 N N . SER B 1 128 ? -12.008 -6.367 -4.48 1 98.81 128 SER B N 1
ATOM 2414 C CA . SER B 1 128 ? -10.812 -6.715 -3.721 1 98.81 128 SER B CA 1
ATOM 2415 C C . SER B 1 128 ? -9.578 -5.988 -4.258 1 98.81 128 SER B C 1
ATOM 2417 O O . SER B 1 128 ? -9.414 -5.859 -5.473 1 98.81 128 SER B O 1
ATOM 2419 N N . THR B 1 129 ? -8.75 -5.469 -3.326 1 98.81 129 THR B N 1
ATOM 2420 C CA . THR B 1 129 ? -7.629 -4.617 -3.713 1 98.81 129 THR B CA 1
ATOM 2421 C C . THR B 1 129 ? -6.34 -5.082 -3.041 1 98.81 129 THR B C 1
ATOM 2423 O O . THR B 1 129 ? -6.301 -5.27 -1.822 1 98.81 129 THR B O 1
ATOM 2426 N N . VAL B 1 130 ? -5.316 -5.309 -3.863 1 98.69 130 VAL B N 1
ATOM 2427 C CA . VAL B 1 130 ? -3.986 -5.586 -3.328 1 98.69 130 VAL B CA 1
ATOM 2428 C C . VAL B 1 130 ? -3.021 -4.48 -3.742 1 98.69 130 VAL B C 1
ATOM 2430 O O . VAL B 1 130 ? -3.17 -3.887 -4.812 1 98.69 130 VAL B O 1
ATOM 2433 N N . THR B 1 131 ? -2.135 -4.203 -2.857 1 98.69 131 THR B N 1
ATOM 2434 C CA . THR B 1 131 ? -0.917 -3.457 -3.16 1 98.69 131 THR B CA 1
ATOM 2435 C C . THR B 1 131 ? 0.316 -4.336 -2.973 1 98.69 131 THR B C 1
ATOM 2437 O O . THR B 1 131 ? 0.369 -5.156 -2.053 1 98.69 131 THR B O 1
ATOM 2440 N N . TYR B 1 132 ? 1.237 -4.215 -3.85 1 98.12 132 TYR B N 1
ATOM 2441 C CA . TYR B 1 132 ? 2.432 -5.023 -3.625 1 98.12 132 TYR B CA 1
ATOM 2442 C C . TYR B 1 132 ? 3.688 -4.27 -4.047 1 98.12 132 TYR B C 1
ATOM 2444 O O . TYR B 1 132 ? 3.688 -3.57 -5.062 1 98.12 132 TYR B O 1
ATOM 2452 N N . LEU B 1 133 ? 4.676 -4.336 -3.215 1 98.88 133 LEU B N 1
ATOM 2453 C CA . LEU B 1 133 ? 6.016 -3.793 -3.404 1 98.88 133 LEU B CA 1
ATOM 2454 C C . LEU B 1 133 ? 6.867 -4.73 -4.254 1 98.88 133 LEU B C 1
ATOM 2456 O O . LEU B 1 133 ? 6.887 -5.941 -4.016 1 98.88 133 LEU B O 1
ATOM 2460 N N . CYS B 1 134 ? 7.539 -4.156 -5.25 1 98.88 134 CYS B N 1
ATOM 2461 C CA . CYS B 1 134 ? 8.359 -4.961 -6.148 1 98.88 134 CYS B CA 1
ATOM 2462 C C . CYS B 1 134 ? 9.812 -4.516 -6.109 1 98.88 134 CYS B C 1
ATOM 2464 O O . CYS B 1 134 ? 10.102 -3.316 -6.062 1 98.88 134 CYS B O 1
ATOM 2466 N N . SER B 1 135 ? 10.68 -5.465 -6.211 1 98.62 135 SER B N 1
ATOM 2467 C CA . SER B 1 135 ? 12.109 -5.195 -6.105 1 98.62 135 SER B CA 1
ATOM 2468 C C . SER B 1 135 ? 12.711 -4.848 -7.465 1 98.62 135 SER B C 1
ATOM 2470 O O . SER B 1 135 ? 13.914 -4.613 -7.578 1 98.62 135 SER B O 1
ATOM 2472 N N . LEU B 1 136 ? 12.008 -4.867 -8.531 1 98.44 136 LEU B N 1
ATOM 2473 C CA . LEU B 1 136 ? 12.383 -4.496 -9.891 1 98.44 136 LEU B CA 1
ATOM 2474 C C . LEU B 1 136 ? 11.211 -3.844 -10.617 1 98.44 136 LEU B C 1
ATOM 2476 O O . LEU B 1 136 ? 10.07 -4.289 -10.484 1 98.44 136 LEU B O 1
ATOM 2480 N N . GLU B 1 137 ? 11.469 -2.77 -11.336 1 98.5 137 GLU B N 1
ATOM 2481 C CA . GLU B 1 137 ? 10.43 -2.197 -12.18 1 98.5 137 GLU B CA 1
ATOM 2482 C C . GLU B 1 137 ? 9.984 -3.186 -13.258 1 98.5 137 GLU B C 1
ATOM 2484 O O . GLU B 1 137 ? 10.789 -3.982 -13.742 1 98.5 137 GLU B O 1
ATOM 2489 N N . TYR B 1 138 ? 8.758 -3.123 -13.594 1 97.62 138 TYR B N 1
ATOM 2490 C CA . TYR B 1 138 ? 8.227 -3.982 -14.641 1 97.62 138 TYR B CA 1
ATOM 2491 C C . TYR B 1 138 ? 9.07 -3.891 -15.906 1 97.62 138 TYR B C 1
ATOM 2493 O O . TYR B 1 138 ? 9.305 -2.797 -16.422 1 97.62 138 TYR B O 1
ATOM 2501 N N . THR B 1 139 ? 9.523 -5 -16.344 1 96.06 139 THR B N 1
ATOM 2502 C CA . THR B 1 139 ? 10.328 -5.164 -17.547 1 96.06 139 THR B CA 1
ATOM 2503 C C . THR B 1 139 ? 9.742 -6.262 -18.438 1 96.06 139 THR B C 1
ATOM 2505 O O . THR B 1 139 ? 10.031 -7.441 -18.25 1 96.06 139 THR B O 1
ATOM 2508 N N . PRO B 1 140 ? 9.023 -5.816 -19.453 1 95.88 140 PRO B N 1
ATOM 2509 C CA . PRO B 1 140 ? 8.266 -6.773 -20.281 1 95.88 140 PRO B CA 1
ATOM 2510 C C . PRO B 1 140 ? 9.148 -7.891 -20.828 1 95.88 140 PRO B C 1
ATOM 2512 O O . PRO B 1 140 ? 8.688 -9.031 -20.969 1 95.88 140 PRO B O 1
ATOM 2515 N N . GLU B 1 141 ? 10.398 -7.586 -21.078 1 97 141 GLU B N 1
ATOM 2516 C CA . GLU B 1 141 ? 11.312 -8.555 -21.688 1 97 141 GLU B CA 1
ATOM 2517 C C . GLU B 1 141 ? 11.508 -9.766 -20.781 1 97 141 GLU B C 1
ATOM 2519 O O . GLU B 1 141 ? 11.82 -10.859 -21.266 1 97 141 GLU B O 1
ATOM 2524 N N . PHE B 1 142 ? 11.273 -9.656 -19.5 1 97.75 142 PHE B N 1
ATOM 2525 C CA . PHE B 1 142 ? 11.539 -10.734 -18.547 1 97.75 142 PHE B CA 1
ATOM 2526 C C . PHE B 1 142 ? 10.242 -11.32 -18.016 1 97.75 142 PHE B C 1
ATOM 2528 O O . PHE B 1 142 ? 10.258 -12.273 -17.234 1 97.75 142 PHE B O 1
ATOM 2535 N N . ASP B 1 143 ? 9.133 -10.766 -18.422 1 97.31 143 ASP B N 1
ATOM 2536 C CA . ASP B 1 143 ? 7.824 -11.172 -17.906 1 97.31 143 ASP B CA 1
ATOM 2537 C C . ASP B 1 143 ? 7.391 -12.508 -18.5 1 97.31 143 ASP B C 1
ATOM 2539 O O . ASP B 1 143 ? 7.453 -12.711 -19.719 1 97.31 143 ASP B O 1
ATOM 2543 N N . ARG B 1 144 ? 7.027 -13.461 -17.609 1 97.69 144 ARG B N 1
ATOM 2544 C CA . ARG B 1 144 ? 6.574 -14.789 -18 1 97.69 144 ARG B CA 1
ATOM 2545 C C . ARG B 1 144 ? 5.305 -15.18 -17.25 1 97.69 144 ARG B C 1
ATOM 2547 O O . ARG B 1 144 ? 4.996 -14.609 -16.203 1 97.69 144 ARG B O 1
ATOM 2554 N N . GLU B 1 145 ? 4.598 -16.172 -17.812 1 97.81 145 GLU B N 1
ATOM 2555 C CA . GLU B 1 145 ? 3.408 -16.703 -17.141 1 97.81 145 GLU B CA 1
ATOM 2556 C C . GLU B 1 145 ? 3.283 -18.203 -17.359 1 97.81 145 GLU B C 1
ATOM 2558 O O . GLU B 1 145 ? 3.883 -18.766 -18.281 1 97.81 145 GLU B O 1
ATOM 2563 N N . ILE B 1 146 ? 2.592 -18.828 -16.5 1 98.31 146 ILE B N 1
ATOM 2564 C CA . ILE B 1 146 ? 2.246 -20.234 -16.562 1 98.31 146 ILE B CA 1
ATOM 2565 C C . ILE B 1 146 ? 0.743 -20.406 -16.344 1 98.31 146 ILE B C 1
ATOM 2567 O O . ILE B 1 146 ? 0.118 -19.625 -15.625 1 98.31 146 ILE B O 1
ATOM 2571 N N . ASP B 1 147 ? 0.204 -21.422 -17 1 98.56 147 ASP B N 1
ATOM 2572 C CA . ASP B 1 147 ? -1.217 -21.719 -16.844 1 98.56 147 ASP B CA 1
ATOM 2573 C C . ASP B 1 147 ? -1.553 -22.062 -15.391 1 98.56 147 ASP B C 1
ATOM 2575 O O . ASP B 1 147 ? -1.112 -23.078 -14.867 1 98.56 147 ASP B O 1
ATOM 2579 N N . ALA B 1 148 ? -2.4 -21.281 -14.797 1 98.56 148 ALA B N 1
ATOM 2580 C CA . ALA B 1 148 ? -2.744 -21.438 -13.383 1 98.56 148 ALA B CA 1
ATOM 2581 C C . ALA B 1 148 ? -3.602 -22.688 -13.164 1 98.56 148 ALA B C 1
ATOM 2583 O O . ALA B 1 148 ? -3.781 -23.125 -12.023 1 98.56 148 ALA B O 1
ATOM 2584 N N . PHE B 1 149 ? -4.113 -23.219 -14.219 1 98.31 149 PHE B N 1
ATOM 2585 C CA . PHE B 1 149 ? -4.996 -24.375 -14.094 1 98.31 149 PHE B CA 1
ATOM 2586 C C . PHE B 1 149 ? -4.273 -25.656 -14.492 1 98.31 149 PHE B C 1
ATOM 2588 O O . PHE B 1 149 ? -4.902 -26.703 -14.68 1 98.31 149 PHE B O 1
ATOM 2595 N N . ASP B 1 150 ? -2.957 -25.594 -14.664 1 98.38 150 ASP B N 1
ATOM 2596 C CA . ASP B 1 150 ? -2.209 -26.781 -15.047 1 98.38 150 ASP B CA 1
ATOM 2597 C C . ASP B 1 150 ? -2.412 -27.922 -14.039 1 98.38 150 ASP B C 1
ATOM 2599 O O . ASP B 1 150 ? -2.143 -27.75 -12.852 1 98.38 150 ASP B O 1
ATOM 2603 N N . ALA B 1 151 ? -2.75 -29.062 -14.484 1 97.38 151 ALA B N 1
ATOM 2604 C CA . ALA B 1 151 ? -3.098 -30.188 -13.625 1 97.38 151 ALA B CA 1
ATOM 2605 C C . ALA B 1 151 ? -1.873 -30.719 -12.883 1 97.38 151 ALA B C 1
ATOM 2607 O O . ALA B 1 151 ? -1.998 -31.297 -11.797 1 97.38 151 ALA B O 1
ATOM 2608 N N . ARG B 1 152 ? -0.725 -30.531 -13.438 1 97.31 152 ARG B N 1
ATOM 2609 C CA . ARG B 1 152 ? 0.492 -30.984 -12.773 1 97.31 152 ARG B CA 1
ATOM 2610 C C . ARG B 1 152 ? 0.763 -30.172 -11.508 1 97.31 152 ARG B C 1
ATOM 2612 O O . ARG B 1 152 ? 1.303 -30.703 -10.539 1 97.31 152 ARG B O 1
ATOM 2619 N N . LEU B 1 153 ? 0.444 -28.875 -11.508 1 98 153 LEU B N 1
ATOM 2620 C CA . LEU B 1 153 ? 0.547 -28.062 -10.297 1 98 153 LEU B CA 1
ATOM 2621 C C . LEU B 1 153 ? -0.556 -28.422 -9.305 1 98 153 LEU B C 1
ATOM 2623 O O . LEU B 1 153 ? -0.299 -28.578 -8.109 1 98 153 LEU B O 1
ATOM 2627 N N . GLY B 1 154 ? -1.734 -28.609 -9.945 1 98.12 154 GLY B N 1
ATOM 2628 C CA . GLY B 1 154 ? -2.855 -29.047 -9.125 1 98.12 154 GLY B CA 1
ATOM 2629 C C . GLY B 1 154 ? -3.229 -28.062 -8.039 1 98.12 154 GLY B C 1
ATOM 2630 O O . GLY B 1 154 ? -3.541 -28.453 -6.914 1 98.12 154 GLY B O 1
ATOM 2631 N N . ILE B 1 155 ? -3.195 -26.766 -8.289 1 98.56 155 ILE B N 1
ATOM 2632 C CA . ILE B 1 155 ? -3.559 -25.75 -7.305 1 98.56 155 ILE B CA 1
ATOM 2633 C C . ILE B 1 155 ? -5.043 -25.859 -6.973 1 98.56 155 ILE B C 1
ATOM 2635 O O . ILE B 1 155 ? -5.879 -25.984 -7.875 1 98.56 155 ILE B O 1
ATOM 2639 N N . ASP B 1 156 ? -5.371 -25.828 -5.711 1 98.19 156 ASP B N 1
ATOM 2640 C CA . ASP B 1 156 ? -6.746 -25.953 -5.227 1 98.19 156 ASP B CA 1
ATOM 2641 C C . ASP B 1 156 ? -7.406 -24.578 -5.113 1 98.19 156 ASP B C 1
ATOM 2643 O O . ASP B 1 156 ? -7.457 -24 -4.027 1 98.19 156 ASP B O 1
ATOM 2647 N N . TRP B 1 157 ? -7.988 -24.094 -6.199 1 98.69 157 TRP B N 1
ATOM 2648 C CA . TRP B 1 157 ? -8.617 -22.781 -6.238 1 98.69 157 TRP B CA 1
ATOM 2649 C C . TRP B 1 157 ? -10.008 -22.828 -5.598 1 98.69 157 TRP B C 1
ATOM 2651 O O . TRP B 1 157 ? -10.82 -23.688 -5.934 1 98.69 157 TRP B O 1
ATOM 2661 N N . PRO B 1 158 ? -10.258 -21.828 -4.723 1 98.44 158 PRO B N 1
ATOM 2662 C CA . PRO B 1 158 ? -11.625 -21.766 -4.195 1 98.44 158 PRO B CA 1
ATOM 2663 C C . PRO B 1 158 ? -12.664 -21.531 -5.285 1 98.44 158 PRO B C 1
ATOM 2665 O O . PRO B 1 158 ? -12.414 -20.797 -6.242 1 98.44 158 PRO B O 1
ATOM 2668 N N . THR B 1 159 ? -13.844 -22.125 -5.086 1 98.38 159 THR B N 1
ATOM 2669 C CA . THR B 1 159 ? -14.922 -21.969 -6.051 1 98.38 159 THR B CA 1
ATOM 2670 C C . THR B 1 159 ? -16.062 -21.156 -5.449 1 98.38 159 THR B C 1
ATOM 2672 O O . THR B 1 159 ? -17.078 -20.891 -6.117 1 98.38 159 THR B O 1
ATOM 2675 N N . ILE B 1 160 ? -15.938 -20.844 -4.16 1 98.69 160 ILE B N 1
ATOM 2676 C CA . ILE B 1 160 ? -16.938 -20.062 -3.443 1 98.69 160 ILE B CA 1
ATOM 2677 C C . ILE B 1 160 ? -16.328 -18.766 -2.934 1 98.69 160 ILE B C 1
ATOM 2679 O O . ILE B 1 160 ? -15.227 -18.781 -2.363 1 98.69 160 ILE B O 1
ATOM 2683 N N . GLY B 1 161 ? -16.984 -17.672 -3.162 1 98.56 161 GLY B N 1
ATOM 2684 C CA . GLY B 1 161 ? -16.5 -16.375 -2.699 1 98.56 161 GLY B CA 1
ATOM 2685 C C . GLY B 1 161 ? -16.75 -16.141 -1.22 1 98.56 161 GLY B C 1
ATOM 2686 O O . GLY B 1 161 ? -17.344 -16.984 -0.545 1 98.56 161 GLY B O 1
ATOM 2687 N N . ARG B 1 162 ? -16.188 -15.07 -0.727 1 97.31 162 ARG B N 1
ATOM 2688 C CA . ARG B 1 162 ? -16.312 -14.719 0.683 1 97.31 162 ARG B CA 1
ATOM 2689 C C . ARG B 1 162 ? -17.781 -14.586 1.088 1 97.31 162 ARG B C 1
ATOM 2691 O O . ARG B 1 162 ? -18.125 -14.844 2.24 1 97.31 162 ARG B O 1
ATOM 2698 N N . ASP B 1 163 ? -18.578 -14.258 0.121 1 97.12 163 ASP B N 1
ATOM 2699 C CA . ASP B 1 163 ? -20 -14.078 0.405 1 97.12 163 ASP B CA 1
ATOM 2700 C C . ASP B 1 163 ? -20.734 -15.406 0.362 1 97.12 163 ASP B C 1
ATOM 2702 O O . ASP B 1 163 ? -21.953 -15.445 0.541 1 97.12 163 ASP B O 1
ATOM 2706 N N . GLY B 1 164 ? -20.109 -16.406 0.073 1 97.69 164 GLY B N 1
ATOM 2707 C CA . GLY B 1 164 ? -20.719 -17.734 0.063 1 97.69 164 GLY B CA 1
ATOM 2708 C C . GLY B 1 164 ? -21.266 -18.125 -1.295 1 97.69 164 GLY B C 1
ATOM 2709 O O . GLY B 1 164 ? -21.781 -19.234 -1.463 1 97.69 164 GLY B O 1
ATOM 2710 N N . ASN B 1 165 ? -21.188 -17.297 -2.246 1 98.19 165 ASN B N 1
ATOM 2711 C CA . ASN B 1 165 ? -21.703 -17.594 -3.578 1 98.19 165 ASN B CA 1
ATOM 2712 C C . ASN B 1 165 ? -20.625 -18.219 -4.473 1 98.19 165 ASN B C 1
ATOM 2714 O O . ASN B 1 165 ? -19.438 -18 -4.266 1 98.19 165 ASN B O 1
ATOM 2718 N N . PRO B 1 166 ? -21.062 -19 -5.473 1 98.5 166 PRO B N 1
ATOM 2719 C CA . PRO B 1 166 ? -20.094 -19.578 -6.402 1 98.5 166 PRO B CA 1
ATOM 2720 C C . PRO B 1 166 ? -19.312 -18.516 -7.176 1 98.5 166 PRO B C 1
ATOM 2722 O O . PRO B 1 166 ? -19.875 -17.484 -7.559 1 98.5 166 PRO B O 1
ATOM 2725 N N . LEU B 1 167 ? -18.078 -18.797 -7.426 1 98.75 167 LEU B N 1
ATOM 2726 C CA . LEU B 1 167 ? -17.234 -17.922 -8.234 1 98.75 167 LEU B CA 1
ATOM 2727 C C . LEU B 1 167 ? -17.234 -18.359 -9.695 1 98.75 167 LEU B C 1
ATOM 2729 O O . LEU B 1 167 ? -17.234 -19.562 -9.984 1 98.75 167 LEU B O 1
ATOM 2733 N N . THR B 1 168 ? -17.328 -17.406 -10.562 1 98.5 168 THR B N 1
ATOM 2734 C CA . THR B 1 168 ? -16.984 -17.625 -11.969 1 98.5 168 THR B CA 1
ATOM 2735 C C . THR B 1 168 ? -15.594 -17.078 -12.273 1 98.5 168 THR B C 1
ATOM 2737 O O . THR B 1 168 ? -15.367 -15.867 -12.188 1 98.5 168 THR B O 1
ATOM 2740 N N . PHE B 1 169 ? -14.75 -17.953 -12.68 1 98.69 169 PHE B N 1
ATOM 2741 C CA . PHE B 1 169 ? -13.375 -17.531 -12.922 1 98.69 169 PHE B CA 1
ATOM 2742 C C . PHE B 1 169 ? -13.312 -16.609 -14.141 1 98.69 169 PHE B C 1
ATOM 2744 O O . PHE B 1 169 ? -13.875 -16.922 -15.195 1 98.69 169 PHE B O 1
ATOM 2751 N N . VAL B 1 170 ? -12.672 -15.484 -14 1 98.62 170 VAL B N 1
ATOM 2752 C CA . VAL B 1 170 ? -12.406 -14.539 -15.078 1 98.62 170 VAL B CA 1
ATOM 2753 C C . VAL B 1 170 ? -10.898 -14.32 -15.219 1 98.62 170 VAL B C 1
ATOM 2755 O O . VAL B 1 170 ? -10.219 -14.023 -14.227 1 98.62 170 VAL B O 1
ATOM 2758 N N . ARG B 1 171 ? -10.336 -14.477 -16.359 1 98.25 171 ARG B N 1
ATOM 2759 C CA . ARG B 1 171 ? -8.914 -14.312 -16.625 1 98.25 171 ARG B CA 1
ATOM 2760 C C . ARG B 1 171 ? -8.68 -13.383 -17.812 1 98.25 171 ARG B C 1
ATOM 2762 O O . ARG B 1 171 ? -9.555 -13.234 -18.672 1 98.25 171 ARG B O 1
ATOM 2769 N N . SER B 1 172 ? -7.535 -12.781 -17.828 1 97.81 172 SER B N 1
ATOM 2770 C CA . SER B 1 172 ? -7.148 -12.047 -19.031 1 97.81 172 SER B CA 1
ATOM 2771 C C . SER B 1 172 ? -6.883 -12.984 -20.203 1 97.81 172 SER B C 1
ATOM 2773 O O . SER B 1 172 ? -6.703 -14.188 -20 1 97.81 172 SER B O 1
ATOM 2775 N N . ALA B 1 173 ? -6.848 -12.383 -21.453 1 97.25 173 ALA B N 1
ATOM 2776 C CA . ALA B 1 173 ? -6.484 -13.164 -22.625 1 97.25 173 ALA B CA 1
ATOM 2777 C C . ALA B 1 173 ? -5.09 -13.758 -22.484 1 97.25 173 ALA B C 1
ATOM 2779 O O . ALA B 1 173 ? -4.855 -14.914 -22.844 1 97.25 173 ALA B O 1
ATOM 2780 N N . LYS B 1 174 ? -4.191 -13.016 -21.969 1 96.38 174 LYS B N 1
ATOM 2781 C CA . LYS B 1 174 ? -2.816 -13.469 -21.75 1 96.38 174 LYS B CA 1
ATOM 2782 C C . LYS B 1 174 ? -2.768 -14.664 -20.812 1 96.38 174 LYS B C 1
ATOM 2784 O O . LYS B 1 174 ? -2.074 -15.648 -21.078 1 96.38 174 LYS B O 1
ATOM 2789 N N . ASP B 1 175 ? -3.498 -14.602 -19.734 1 97.81 175 ASP B N 1
ATOM 2790 C CA . ASP B 1 175 ? -3.5 -15.68 -18.75 1 97.81 175 ASP B CA 1
ATOM 2791 C C . ASP B 1 175 ? -4.195 -16.922 -19.297 1 97.81 175 ASP B C 1
ATOM 2793 O O . ASP B 1 175 ? -3.807 -18.047 -18.969 1 97.81 175 ASP B O 1
ATOM 2797 N N . ALA B 1 176 ? -5.203 -16.703 -20.078 1 97.69 176 ALA B N 1
ATOM 2798 C CA . ALA B 1 176 ? -5.918 -17.828 -20.688 1 97.69 176 ALA B CA 1
ATOM 2799 C C . ALA B 1 176 ? -5.035 -18.562 -21.688 1 97.69 176 ALA B C 1
ATOM 2801 O O . ALA B 1 176 ? -5.191 -19.766 -21.906 1 97.69 176 ALA B O 1
ATOM 2802 N N . ALA B 1 177 ? -4.113 -17.875 -22.266 1 98 177 ALA B N 1
ATOM 2803 C CA . ALA B 1 177 ? -3.238 -18.438 -23.297 1 98 177 ALA B CA 1
ATOM 2804 C C . ALA B 1 177 ? -1.9 -18.859 -22.703 1 98 177 ALA B C 1
ATOM 2806 O O . ALA B 1 177 ? -0.981 -19.234 -23.438 1 98 177 ALA B O 1
ATOM 2807 N N . ALA B 1 178 ? -1.729 -18.781 -21.406 1 98.38 178 ALA B N 1
ATOM 2808 C CA . ALA B 1 178 ? -0.446 -19.062 -20.766 1 98.38 178 ALA B CA 1
ATOM 2809 C C . ALA B 1 178 ? -0.01 -20.5 -21.016 1 98.38 178 ALA B C 1
ATOM 2811 O O . ALA B 1 178 ? -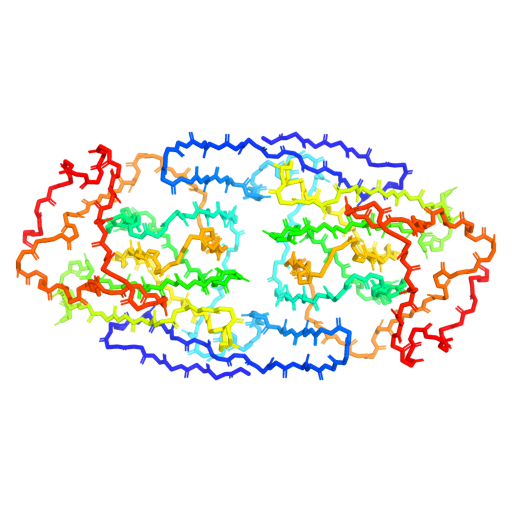0.835 -21.406 -21.016 1 98.38 178 ALA B O 1
ATOM 2812 N N . PRO B 1 179 ? 1.281 -20.75 -21.25 1 98.12 179 PRO B N 1
ATOM 2813 C CA . PRO B 1 179 ? 1.775 -22.109 -21.469 1 98.12 179 PRO B CA 1
ATOM 2814 C C . PRO B 1 179 ? 1.604 -23.016 -20.25 1 98.12 179 PRO B C 1
ATOM 2816 O O . PRO B 1 179 ? 1.555 -22.531 -19.125 1 98.12 179 PRO B O 1
ATOM 2819 N N . PRO B 1 180 ? 1.521 -24.344 -20.453 1 97.44 180 PRO B N 1
ATOM 2820 C CA . PRO B 1 180 ? 1.414 -25.281 -19.328 1 97.44 180 PRO B CA 1
ATOM 2821 C C . PRO B 1 180 ? 2.701 -25.375 -18.516 1 97.44 180 PRO B C 1
ATOM 2823 O O . PRO B 1 180 ? 3.766 -24.969 -18.984 1 97.44 180 PRO B O 1
ATOM 2826 N N . PHE B 1 181 ? 2.502 -25.844 -17.281 1 95.81 181 PHE B N 1
ATOM 2827 C CA . PHE B 1 181 ? 3.639 -26.156 -16.422 1 95.81 181 PHE B CA 1
ATOM 2828 C C . PHE B 1 181 ? 4.395 -27.375 -16.938 1 95.81 181 PHE B C 1
ATOM 2830 O O . PHE B 1 181 ? 3.783 -28.375 -17.312 1 95.81 181 PHE B O 1
ATOM 2837 N N . SER B 1 182 ? 5.609 -27.219 -17.438 1 82.38 182 SER B N 1
ATOM 2838 C CA . SER B 1 182 ? 6.418 -28.312 -17.969 1 82.38 182 SER B CA 1
ATOM 2839 C C . SER B 1 182 ? 7.25 -28.969 -16.875 1 82.38 182 SER B C 1
ATOM 2841 O O . SER B 1 182 ? 7.57 -28.328 -15.867 1 82.38 182 SER B O 1
#

Solvent-accessible surface area (backbone atoms only — not comparable to full-atom values): 18560 Å² total; per-residue (Å²): 118,47,78,44,74,46,87,34,83,66,25,34,41,35,42,39,66,74,50,70,60,94,51,35,35,37,32,56,78,38,44,46,70,62,45,24,70,75,70,73,47,83,80,57,72,23,22,31,39,38,39,34,24,28,48,20,22,37,49,42,28,36,33,36,43,68,80,86,28,40,31,38,42,37,36,25,71,31,48,26,28,47,37,34,41,32,29,61,38,85,87,44,96,50,51,56,36,62,41,72,46,80,21,20,58,79,74,45,27,33,39,38,38,37,57,36,36,27,37,28,38,32,22,29,25,67,64,11,27,39,40,31,43,20,47,42,59,93,49,76,91,39,58,46,60,34,26,65,79,27,71,88,62,55,68,85,74,81,53,56,24,80,85,67,44,78,46,60,81,40,64,52,72,67,44,71,66,29,47,69,75,125,117,47,78,44,73,47,88,34,82,66,25,33,41,34,42,40,67,75,49,70,60,94,50,35,36,38,32,53,78,39,44,46,71,63,46,25,70,75,71,73,48,84,78,56,71,23,22,31,38,38,38,34,22,28,48,19,23,36,51,42,26,35,34,36,42,67,81,86,26,40,30,39,41,37,33,25,72,31,48,26,27,47,36,35,40,31,31,62,39,83,88,45,93,52,52,56,37,61,40,72,46,80,23,18,58,79,72,44,27,31,38,38,38,38,55,35,36,26,38,28,39,34,23,30,25,69,62,10,26,38,41,32,42,19,47,42,58,92,49,76,92,38,58,45,58,34,26,64,78,29,72,88,61,55,69,85,74,82,54,55,25,80,84,67,44,76,47,60,81,40,63,52,73,67,44,72,65,28,48,67,76,128

InterPro domains:
  IPR000888 dTDP-4-dehydrorhamnose 3,5-epimerase-like [PF00908] (6-181)
  IPR000888 dTDP-4-dehydrorhamnose 3,5-epimerase-like [PTHR21047] (2-181)
  IPR000888 dTDP-4-dehydrorhamnose 3,5-epimerase-like [cd00438] (3-178)
  IPR011051 RmlC-like cupin domain superfamily [SSF51182] (1-181)
  IPR014710 RmlC-like jelly roll fold [G3DSA:2.60.120.10] (1-182)

Nearest PDB structures (foldseek):
  1upi-assembly1_A  TM=9.648E-01  e=1.071E-24  Mycobacterium tuberculosis
  2c0z-assembly1_A-2  TM=9.680E-01  e=1.942E-21  Streptomyces niveus NCIMB 11891
  4hn1-assembly1_B  TM=9.419E-01  e=3.019E-21  Streptomyces bikiniensis
  1dzt-assembly1_B  TM=9.499E-01  e=4.507E-20  Salmonella enterica subsp. enterica serovar Typhimurium
  6c46-assembly3_E-2  TM=9.285E-01  e=1.539E-18  Elizabethkingia anophelis NUHP1

Secondary structure (DSSP, 8-state):
-EEEE-SSTTEEEEE--EEEETTEEEEEEEEHHHHHHHHSS-----EEEEEEE-TTBEEEEEEE-TTT---EEEEEEESEEEEEEEE--TT-TTTT-EEEEEEETTT--EEEE-TTEEEEEEE-STTEEEEEEESS---GGGEEEE-TT-TTT------B-TTSSBPPPB--HHHHTPPP--/-EEEE-SSTTEEEEE--EEEETTEEEEEEEEHHHHHHHHSS-----EEEEEEE-TTBEEEEEEE-TTT---EEEEEEESEEEEEEEE--TT-TTTT-EEEEEEETTT--EEEE-TTEEEEEEE-STTEEEEEEESS---GGGEEEE-TT-TTT------B-TTSSBPPPB--HHHHTPPP--

pLDDT: mean 98.14, std 1.45, range [81.81, 98.94]